Protein AF-A0A0N4XX71-F1 (afdb_monomer)

Organism: Nippostrongylus brasiliensis (NCBI:txid27835)

Secondary structure (DSSP, 8-state):
--TTS-EEB-TT-S-STTTTTTEEEEEEEEEE----TT--SSGGG-EEEEEEEE--BTSEEEE-SSEEEEEEEETTEEEEEEEEE----TTS-TT-EEE--TTTTB-TTSPBPP----------TTGGG---EEEEEETT--HHHHHHH-HHHHHHHHHTTPPP-TT---SSSSHHHHHHHHHH-S-TTGGGS-SB-TTSSBPHHHHS-TTS-B-TTTS--HHHHHHHHH--EEEEEE--SSTT-STTT--TTTB-SS-SS-SSSEE-HHHHHHHTTT-S--SEETTEEHHHHHHHHHHHHHHHHTTS-EEEEEEE--

Foldseek 3Di:
DDLLQKDADEQPPDPDPCRRPQKWKKKWAKDFLAQAPPDLDLSNLDIDGDDIDTDDHRFIKAQAHQKIKIWIDHPNHTPDIDIAGGHHDPVDDHRDIGTDDPPPQADPVRHGDDPPPPPPLPQDPLQVVFDAAEAEAEPPDDPVNCCVPPVVVVVVCVVVVHDDDPPDDALDDDPLLRVLCVFQPFDPQLCVDDQADPVRDGDSCNRANLQPADEPQPGNTPQVVCCPVRVAAEEDAWQAQESCGTNQQPDRNRYRRDHNDQPGNRYCSRSNSVVPPPDHDDCDDPNHRPVVSQVSSSVSVCVVCVSHHYYHYGYDYD

InterPro domains:
  IPR004245 Protein of unknown function DUF229 [PF02995] (38-317)
  IPR004245 Protein of unknown function DUF229 [PTHR10974] (24-318)

Structure (mmCIF, N/CA/C/O backbone):
data_AF-A0A0N4XX71-F1
#
_entry.id   AF-A0A0N4XX71-F1
#
loop_
_atom_site.group_PDB
_atom_site.id
_atom_site.type_symbol
_atom_site.label_atom_id
_atom_site.label_alt_id
_atom_site.label_comp_id
_atom_site.label_asym_id
_atom_site.label_entity_id
_atom_site.label_seq_id
_atom_site.pdbx_PDB_ins_code
_atom_site.Cartn_x
_atom_site.Cartn_y
_atom_site.Cartn_z
_atom_site.occupancy
_atom_site.B_iso_or_equiv
_atom_site.auth_seq_id
_atom_site.auth_comp_id
_atom_site.auth_asym_id
_atom_site.auth_atom_id
_atom_site.pdbx_PDB_model_num
ATOM 1 N N . MET A 1 1 ? -10.536 -6.235 14.214 1.00 87.81 1 MET A N 1
ATOM 2 C CA . MET A 1 1 ? -11.100 -5.902 12.895 1.00 87.81 1 MET A CA 1
ATOM 3 C C . MET A 1 1 ? -11.677 -7.175 12.311 1.00 87.81 1 MET A C 1
ATOM 5 O O . MET A 1 1 ? -11.027 -8.206 12.437 1.00 87.81 1 MET A O 1
ATOM 9 N N . ASP A 1 2 ? -12.884 -7.132 11.761 1.00 88.75 2 ASP A N 1
ATOM 10 C CA . ASP A 1 2 ? -13.453 -8.267 11.032 1.00 88.75 2 ASP A CA 1
ATOM 11 C C . ASP A 1 2 ? -12.923 -8.343 9.587 1.00 88.75 2 ASP A C 1
ATOM 13 O O . ASP A 1 2 ? -12.170 -7.481 9.132 1.00 88.75 2 ASP A O 1
ATOM 17 N N . SER A 1 3 ? -13.329 -9.375 8.845 1.00 85.06 3 SER A N 1
ATOM 18 C CA . SER A 1 3 ? -12.903 -9.587 7.455 1.00 85.06 3 SER A CA 1
ATOM 19 C C . SER A 1 3 ? -13.367 -8.512 6.469 1.00 85.06 3 SER A C 1
ATOM 21 O O . SER A 1 3 ? -12.881 -8.480 5.341 1.00 85.06 3 SER A O 1
ATOM 23 N N . GLU A 1 4 ? -14.332 -7.677 6.850 1.00 84.94 4 GLU A N 1
ATOM 24 C CA . GLU A 1 4 ? -14.857 -6.587 6.025 1.00 84.94 4 GLU A CA 1
ATOM 25 C C . GLU A 1 4 ? -14.203 -5.237 6.374 1.00 84.94 4 GLU A C 1
ATOM 27 O O . GLU A 1 4 ? -14.432 -4.243 5.687 1.00 84.94 4 GLU A O 1
ATOM 32 N N . GLY A 1 5 ? -13.346 -5.198 7.400 1.00 89.56 5 GLY A N 1
ATOM 33 C CA . GLY A 1 5 ? -12.640 -3.995 7.832 1.00 89.56 5 GLY A CA 1
ATOM 34 C C . GLY A 1 5 ? -13.350 -3.201 8.931 1.00 89.56 5 GLY A C 1
ATOM 35 O O . GLY A 1 5 ? -12.893 -2.108 9.272 1.00 89.56 5 GLY A O 1
ATOM 36 N N . TYR A 1 6 ? -14.441 -3.715 9.505 1.00 93.81 6 TYR A N 1
ATOM 37 C CA . TYR A 1 6 ? -15.121 -3.058 10.619 1.00 93.81 6 TYR A CA 1
ATOM 38 C C . TYR A 1 6 ? -14.495 -3.444 11.959 1.00 93.81 6 TYR A C 1
ATOM 40 O O . TYR A 1 6 ? -13.885 -4.502 12.141 1.00 93.81 6 TYR A O 1
ATOM 48 N N . MET A 1 7 ? -14.634 -2.541 12.917 1.00 94.75 7 MET A N 1
ATOM 49 C CA . MET A 1 7 ? -14.092 -2.658 14.257 1.00 94.75 7 MET A CA 1
ATOM 50 C C . MET A 1 7 ? -15.196 -2.981 15.248 1.00 94.75 7 MET A C 1
ATOM 52 O O . MET A 1 7 ? -16.335 -2.546 15.105 1.00 94.75 7 MET A O 1
ATOM 56 N N . TYR A 1 8 ? -14.817 -3.723 16.276 1.00 92.44 8 TYR A N 1
ATOM 57 C CA . TYR A 1 8 ? -15.619 -3.969 17.458 1.00 92.44 8 TYR A CA 1
ATOM 58 C C . TYR A 1 8 ? -14.666 -3.897 18.644 1.00 92.44 8 TYR A C 1
ATOM 60 O O . TYR A 1 8 ? -13.621 -4.554 18.632 1.00 92.44 8 TYR A O 1
ATOM 68 N N . VAL A 1 9 ? -14.983 -3.052 19.620 1.00 89.06 9 VAL A N 1
ATOM 69 C CA . VAL A 1 9 ? -14.161 -2.851 20.815 1.00 89.06 9 VAL A CA 1
ATOM 70 C C . VAL A 1 9 ? -14.972 -3.302 22.018 1.00 89.06 9 VAL A C 1
ATOM 72 O O . VAL A 1 9 ? -16.085 -2.829 22.234 1.00 89.06 9 VAL A O 1
ATOM 75 N N . HIS A 1 10 ? -14.411 -4.238 22.779 1.00 82.94 10 HIS A N 1
ATOM 76 C CA . HIS A 1 10 ? -15.031 -4.795 23.974 1.00 82.94 10 HIS A CA 1
ATOM 77 C C . HIS A 1 10 ? -13.991 -4.835 25.097 1.00 82.94 10 HIS A C 1
ATOM 79 O O . HIS A 1 10 ? -12.941 -5.452 24.912 1.00 82.94 10 HIS A O 1
ATOM 85 N N . PRO A 1 11 ? -14.260 -4.245 26.271 1.00 67.19 11 PRO A N 1
ATOM 86 C CA . PRO A 1 11 ? -13.252 -4.135 27.330 1.00 67.19 11 PRO A CA 1
ATOM 87 C C . PRO A 1 11 ? -12.968 -5.443 28.115 1.00 67.19 11 PRO A C 1
ATOM 89 O O . PRO A 1 11 ? -12.250 -5.422 29.104 1.00 67.19 11 PRO A O 1
ATOM 92 N N . HIS A 1 12 ? -13.471 -6.611 27.695 1.00 60.09 12 HIS A N 1
ATOM 93 C CA . HIS A 1 12 ? -13.482 -7.837 28.521 1.00 60.09 12 HIS A CA 1
ATOM 94 C C . HIS A 1 12 ? -12.202 -8.697 28.516 1.00 60.09 12 HIS A C 1
ATOM 96 O O . HIS A 1 12 ? -12.177 -9.742 29.164 1.00 60.09 12 HIS A O 1
ATOM 102 N N . TYR A 1 13 ? -11.141 -8.316 27.803 1.00 53.53 13 TYR A N 1
ATOM 103 C CA . TYR A 1 13 ? -10.008 -9.222 27.546 1.00 53.53 13 TYR A CA 1
ATOM 104 C C . TYR A 1 13 ? -8.913 -9.274 28.626 1.00 53.53 13 TYR A C 1
ATOM 106 O O . TYR A 1 13 ? -7.825 -9.783 28.363 1.00 53.53 13 TYR A O 1
ATOM 114 N N . PHE A 1 14 ? -9.189 -8.823 29.852 1.00 53.12 14 PHE A N 1
ATOM 115 C CA . PHE A 1 14 ? -8.242 -8.947 30.961 1.00 53.12 14 PHE A CA 1
ATOM 116 C C . PHE A 1 14 ? -8.689 -10.010 31.969 1.00 53.12 14 PHE A C 1
ATOM 118 O O . PHE A 1 14 ? -9.769 -9.946 32.554 1.00 53.12 14 PHE A O 1
ATOM 125 N N . ALA A 1 15 ? -7.838 -11.015 32.179 1.00 46.88 15 ALA A N 1
ATOM 126 C CA . ALA A 1 15 ? -8.050 -12.049 33.183 1.00 46.88 15 ALA A CA 1
ATOM 127 C C . ALA A 1 15 ? -7.890 -11.452 34.596 1.00 46.88 15 ALA A C 1
ATOM 129 O O . ALA A 1 15 ? -6.778 -11.284 35.087 1.00 46.88 15 ALA A O 1
ATOM 130 N N . GLY A 1 16 ? -9.002 -11.124 35.257 1.00 53.69 16 GLY A N 1
ATOM 131 C CA . GLY A 1 16 ? -9.019 -10.652 36.644 1.00 53.69 16 GLY A CA 1
ATOM 132 C C . GLY A 1 16 ? -10.420 -10.235 37.095 1.00 53.69 16 GLY A C 1
ATOM 133 O O . GLY A 1 16 ? -11.223 -9.784 36.286 1.00 53.69 16 GLY A O 1
ATOM 134 N N . LYS A 1 17 ? -10.731 -10.376 38.392 1.00 51.25 17 LYS A N 1
ATOM 135 C CA . LYS A 1 17 ? -12.086 -10.141 38.938 1.00 51.25 17 LYS A CA 1
ATOM 136 C C . LYS A 1 17 ? -12.609 -8.694 38.800 1.00 51.25 17 LYS A C 1
ATOM 138 O O . LYS A 1 17 ? -13.814 -8.527 38.906 1.00 51.25 17 LYS A O 1
ATOM 143 N N . ASN A 1 18 ? -11.750 -7.710 38.491 1.00 53.06 18 ASN A N 1
ATOM 144 C CA . ASN A 1 18 ? -12.090 -6.280 38.340 1.00 53.06 18 ASN A CA 1
ATOM 145 C C . ASN A 1 18 ? -11.471 -5.628 37.079 1.00 53.06 18 ASN A C 1
ATOM 147 O O . ASN A 1 18 ? -11.325 -4.413 37.008 1.00 53.06 18 ASN A O 1
ATOM 151 N N . ALA A 1 19 ? -11.031 -6.409 36.092 1.00 58.12 19 ALA A N 1
ATOM 152 C CA . ALA A 1 19 ? -10.090 -5.922 35.075 1.00 58.12 19 ALA A CA 1
ATOM 153 C C . ALA A 1 19 ? -10.709 -5.106 33.912 1.00 58.12 19 ALA A C 1
ATOM 155 O O . ALA A 1 19 ? -10.050 -4.860 32.907 1.00 58.12 19 ALA A O 1
ATOM 156 N N . VAL A 1 20 ? -11.981 -4.718 34.036 1.00 61.72 20 VAL A N 1
ATOM 157 C CA . VAL A 1 20 ? -12.786 -4.080 32.974 1.00 61.72 20 VAL A CA 1
ATOM 158 C C . VAL A 1 20 ? -13.272 -2.685 33.395 1.00 61.72 20 VAL A C 1
ATOM 160 O O . VAL A 1 20 ? -13.628 -1.867 32.551 1.00 61.72 20 VAL A O 1
ATOM 163 N N . GLU A 1 21 ? -13.292 -2.393 34.697 1.00 67.94 21 GLU A N 1
ATOM 164 C CA . GLU A 1 21 ? -13.833 -1.140 35.225 1.00 67.94 21 GLU A CA 1
ATOM 165 C C . GLU A 1 21 ? -12.834 0.008 34.995 1.00 67.94 21 GLU A C 1
ATOM 167 O O . GLU A 1 21 ? -11.659 -0.098 35.350 1.00 67.94 21 GLU A O 1
ATOM 172 N N . GLY A 1 22 ? -13.286 1.090 34.353 1.00 75.88 22 GLY A N 1
ATOM 173 C CA . GLY A 1 22 ? -12.452 2.264 34.060 1.00 75.88 22 GLY A CA 1
ATOM 174 C C . GLY A 1 22 ? -11.555 2.155 32.820 1.00 75.88 22 GLY A C 1
ATOM 175 O O . GLY A 1 22 ? -10.738 3.046 32.592 1.00 75.88 22 GLY A O 1
ATOM 176 N N . VAL A 1 23 ? -11.696 1.104 32.002 1.00 86.38 23 VAL A N 1
ATOM 177 C CA . VAL A 1 23 ? -10.991 1.005 30.713 1.00 86.38 23 VAL A CA 1
ATOM 178 C C . VAL A 1 23 ? -11.683 1.896 29.682 1.00 86.38 23 VAL A C 1
ATOM 180 O O . VAL A 1 23 ? -12.853 1.692 29.377 1.00 86.38 23 VAL A O 1
ATOM 183 N N . THR A 1 24 ? -10.952 2.842 29.094 1.00 90.19 24 THR A N 1
ATOM 184 C CA . THR A 1 24 ? -11.445 3.679 27.988 1.00 90.19 24 THR A CA 1
ATOM 185 C C . THR A 1 24 ? -10.602 3.446 26.744 1.00 90.19 24 THR A C 1
ATOM 187 O O . THR A 1 24 ? -9.375 3.396 26.814 1.00 90.19 24 THR A O 1
ATOM 190 N N . CYS A 1 25 ? -11.252 3.283 25.593 1.00 93.50 25 CYS A N 1
ATOM 191 C CA . CYS A 1 25 ? -10.577 3.038 24.322 1.00 93.50 25 CYS A CA 1
ATOM 192 C C . CYS A 1 25 ? -10.794 4.198 23.352 1.00 93.50 25 CYS A C 1
ATOM 194 O O . CYS A 1 25 ? -11.900 4.717 23.216 1.00 93.50 25 CYS A O 1
ATOM 196 N N . LYS A 1 26 ? -9.746 4.563 22.617 1.00 96.12 26 LYS A N 1
ATOM 197 C CA . LYS A 1 26 ? -9.757 5.628 21.612 1.00 96.12 26 LYS A CA 1
ATOM 198 C C . LYS A 1 26 ? -9.330 5.098 20.252 1.00 96.12 26 LYS A C 1
ATOM 200 O O . LYS A 1 26 ? -8.439 4.254 20.151 1.00 96.12 26 LYS A O 1
ATOM 205 N N . VAL A 1 27 ? -9.953 5.634 19.209 1.00 97.88 27 VAL A N 1
ATOM 206 C CA . VAL A 1 27 ? -9.544 5.494 17.812 1.00 97.88 27 VAL A CA 1
ATOM 207 C C . VAL A 1 27 ? -8.704 6.709 17.437 1.00 97.88 27 VAL A C 1
ATOM 209 O O . VAL A 1 27 ? -9.196 7.836 17.414 1.00 97.88 27 VAL A O 1
ATOM 212 N N . ILE A 1 28 ? -7.434 6.472 17.136 1.00 98.12 28 ILE A N 1
ATOM 213 C CA . ILE A 1 28 ? -6.444 7.490 16.792 1.00 98.12 28 ILE A CA 1
ATOM 214 C C . ILE A 1 28 ? -6.124 7.345 15.305 1.00 98.12 28 ILE A C 1
ATOM 216 O O . ILE A 1 28 ? -5.506 6.368 14.896 1.00 98.12 28 ILE A O 1
ATOM 220 N N . PHE A 1 29 ? -6.552 8.291 14.475 1.00 98.44 29 PHE A N 1
ATOM 221 C CA . PHE A 1 29 ? -6.253 8.285 13.043 1.00 98.44 29 PHE A CA 1
ATOM 222 C C . PHE A 1 29 ? -4.827 8.760 12.784 1.00 98.44 29 PHE A C 1
ATOM 224 O O . PHE A 1 29 ? -4.384 9.750 13.372 1.00 98.44 29 PHE A O 1
ATOM 231 N N . LEU A 1 30 ? -4.136 8.075 11.873 1.00 97.62 30 LEU A N 1
ATOM 232 C CA . LEU A 1 30 ? -2.723 8.290 11.588 1.00 97.62 30 LEU A CA 1
ATOM 233 C C . LEU A 1 30 ? -2.506 8.686 10.126 1.00 97.62 30 LEU A C 1
ATOM 235 O O . LEU A 1 30 ? -3.114 8.141 9.207 1.00 97.62 30 LEU A O 1
ATOM 239 N N . GLU A 1 31 ? -1.591 9.622 9.908 1.00 95.81 31 GLU A N 1
ATOM 240 C CA . GLU A 1 31 ? -1.105 10.021 8.585 1.00 95.81 31 GLU A CA 1
ATOM 241 C C . GLU A 1 31 ? 0.410 10.234 8.635 1.00 95.81 31 GLU A C 1
ATOM 243 O O . GLU A 1 31 ? 0.980 10.426 9.705 1.00 95.81 31 GLU A O 1
ATOM 248 N N . GLY A 1 32 ? 1.089 10.263 7.490 1.00 93.62 32 GLY A N 1
ATOM 249 C CA . GLY A 1 32 ? 2.532 10.503 7.446 1.00 93.62 32 GLY A CA 1
ATOM 250 C C . GLY A 1 32 ? 3.196 9.781 6.287 1.00 93.62 32 GLY A C 1
ATOM 251 O O . GLY A 1 32 ? 2.570 9.574 5.251 1.00 93.62 32 GLY A O 1
ATOM 252 N N . GLY A 1 33 ? 4.461 9.398 6.461 1.00 92.50 33 GLY A N 1
ATOM 253 C CA . GLY A 1 33 ? 5.186 8.614 5.457 1.00 92.50 33 GLY A CA 1
ATOM 254 C C . GLY A 1 33 ? 5.435 9.352 4.137 1.00 92.50 33 GLY A C 1
ATOM 255 O O . GLY A 1 33 ? 5.612 8.710 3.104 1.00 92.50 33 GLY A O 1
ATOM 256 N N . LEU A 1 34 ? 5.424 10.688 4.162 1.00 93.81 34 LEU A N 1
ATOM 257 C CA . LEU A 1 34 ? 5.646 11.544 2.997 1.00 93.81 34 LEU A CA 1
ATOM 258 C C . LEU A 1 34 ? 6.896 12.405 3.180 1.00 93.81 34 LEU A C 1
ATOM 260 O O . LEU A 1 34 ? 7.178 12.916 4.268 1.00 93.81 34 LEU A O 1
ATOM 264 N N . ARG A 1 35 ? 7.630 12.577 2.086 1.00 91.44 35 ARG A N 1
ATOM 265 C CA . ARG A 1 35 ? 8.779 13.465 1.947 1.00 91.44 35 ARG A CA 1
ATOM 266 C C . ARG A 1 35 ? 8.325 14.922 2.008 1.00 91.44 35 ARG A C 1
ATOM 268 O O . ARG A 1 35 ? 7.411 15.335 1.308 1.00 91.44 35 ARG A O 1
ATOM 275 N N . GLY A 1 36 ? 8.988 15.734 2.818 1.00 84.69 36 GLY A N 1
ATOM 276 C CA . GLY A 1 36 ? 8.714 17.162 2.918 1.00 84.69 36 GLY A CA 1
ATOM 277 C C . GLY A 1 36 ? 9.223 17.932 1.698 1.00 84.69 36 GLY A C 1
ATOM 278 O O . GLY A 1 36 ? 10.393 17.832 1.345 1.00 84.69 36 GLY A O 1
ATOM 279 N N . ASN A 1 37 ? 8.380 18.792 1.120 1.00 71.06 37 ASN A N 1
ATOM 280 C CA . ASN A 1 37 ? 8.701 19.562 -0.096 1.00 71.06 37 ASN A CA 1
ATOM 281 C C . ASN A 1 37 ? 9.902 20.517 0.038 1.00 71.06 37 ASN A C 1
ATOM 283 O O . ASN A 1 37 ? 10.473 20.925 -0.966 1.00 71.06 37 ASN A O 1
ATOM 287 N N . LYS A 1 38 ? 10.262 20.931 1.263 1.00 63.00 38 LYS A N 1
ATOM 288 C CA . LYS A 1 38 ? 11.314 21.941 1.517 1.00 63.00 38 LYS A CA 1
ATOM 289 C C . LYS A 1 38 ? 12.650 21.349 1.952 1.00 63.00 38 LYS A C 1
ATOM 291 O O . LYS A 1 38 ? 13.691 21.978 1.796 1.00 63.00 38 LYS A O 1
ATOM 296 N N . THR A 1 39 ? 12.627 20.166 2.547 1.00 59.06 39 THR A N 1
ATOM 297 C CA . THR A 1 39 ? 13.813 19.488 3.052 1.00 59.06 39 THR A CA 1
ATOM 298 C C . THR A 1 39 ? 13.711 18.064 2.542 1.00 59.06 39 THR A C 1
ATOM 300 O O . THR A 1 39 ? 12.904 17.292 3.042 1.00 59.06 39 THR A O 1
ATOM 303 N N . ASN A 1 40 ? 14.506 17.707 1.529 1.00 60.12 40 ASN A N 1
ATOM 304 C CA . ASN A 1 40 ? 14.632 16.336 1.004 1.00 60.12 40 ASN A CA 1
ATOM 305 C C . ASN A 1 40 ? 15.263 15.383 2.053 1.00 60.12 40 ASN A C 1
ATOM 307 O O . ASN A 1 40 ? 16.235 14.686 1.780 1.00 60.12 40 ASN A O 1
ATOM 311 N N . LYS A 1 41 ? 14.770 15.424 3.293 1.00 61.50 41 LYS A N 1
ATOM 312 C CA . LYS A 1 41 ? 15.249 14.754 4.502 1.00 61.50 41 LYS A CA 1
ATOM 313 C C . LYS A 1 41 ? 14.091 13.974 5.136 1.00 61.50 41 LYS A C 1
ATOM 315 O O . LYS A 1 41 ? 12.931 14.282 4.867 1.00 61.50 41 LYS A O 1
ATOM 320 N N . ASN A 1 42 ? 14.443 13.020 6.006 1.00 61.44 42 ASN A N 1
ATOM 321 C CA . ASN A 1 42 ? 13.707 11.907 6.660 1.00 61.44 42 ASN A CA 1
ATOM 322 C C . ASN A 1 42 ? 12.308 12.159 7.285 1.00 61.44 42 ASN A C 1
ATOM 324 O O . ASN A 1 42 ? 11.843 11.387 8.117 1.00 61.44 42 ASN A O 1
ATOM 328 N N . SER A 1 43 ? 11.600 13.219 6.916 1.00 67.19 43 SER A N 1
ATOM 329 C CA . SER A 1 43 ? 10.165 13.408 7.167 1.00 67.19 43 SER A CA 1
ATOM 330 C C . SER A 1 43 ? 9.309 12.217 6.712 1.00 67.19 43 SER A C 1
ATOM 332 O O . SER A 1 43 ? 8.347 11.882 7.398 1.00 67.19 43 SER A O 1
ATOM 334 N N . ALA A 1 44 ? 9.732 11.497 5.666 1.00 75.12 44 ALA A N 1
ATOM 335 C CA . ALA A 1 44 ? 9.097 10.261 5.201 1.00 75.12 44 ALA A CA 1
ATOM 336 C C . ALA A 1 44 ? 9.155 9.092 6.209 1.00 75.12 44 ALA A C 1
ATOM 338 O O . ALA A 1 44 ? 8.614 8.023 5.936 1.00 75.12 44 ALA A O 1
ATOM 339 N N . HIS A 1 45 ? 9.828 9.259 7.352 1.00 86.44 45 HIS A N 1
ATOM 340 C CA . HIS A 1 45 ? 9.920 8.264 8.428 1.00 86.44 45 HIS A CA 1
ATOM 341 C C . HIS A 1 45 ? 8.996 8.594 9.610 1.00 86.4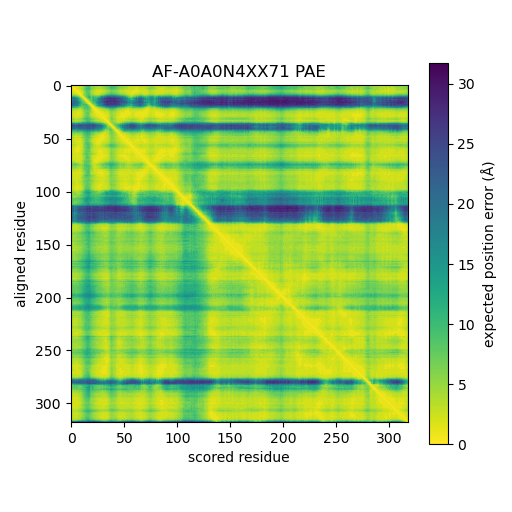4 45 HIS A C 1
ATOM 343 O O . HIS A 1 45 ? 9.058 7.929 10.637 1.00 86.44 45 HIS A O 1
ATOM 349 N N . LYS A 1 46 ? 8.184 9.654 9.511 1.00 87.94 46 LYS A N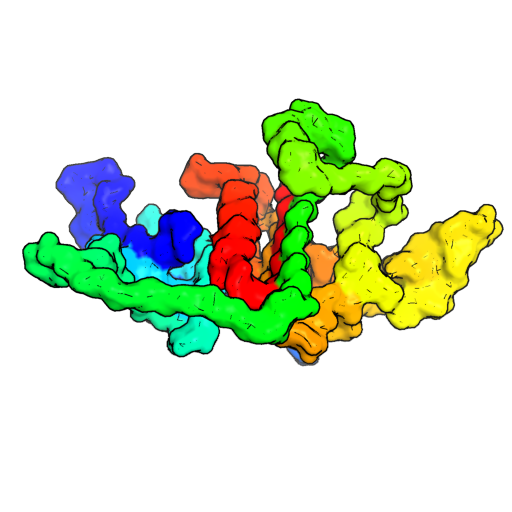 1
ATOM 350 C CA . LYS A 1 46 ? 7.343 10.129 10.613 1.00 87.94 46 LYS A CA 1
ATOM 351 C C . LYS A 1 46 ? 5.870 9.831 10.365 1.00 87.94 46 LYS A C 1
ATOM 353 O O . LYS A 1 46 ? 5.378 9.973 9.242 1.00 87.94 46 LYS A O 1
ATOM 358 N N . VAL A 1 47 ? 5.179 9.502 11.449 1.00 93.38 47 VAL A N 1
ATOM 359 C CA . VAL A 1 47 ? 3.720 9.403 11.546 1.00 93.38 47 VAL A CA 1
ATOM 360 C C . VAL A 1 47 ? 3.226 10.519 12.467 1.00 93.38 47 VAL A C 1
ATOM 362 O O . VAL A 1 47 ? 3.939 10.950 13.373 1.00 93.38 47 VAL A O 1
ATOM 365 N N . LYS A 1 48 ? 2.028 11.035 12.201 1.00 94.19 48 LYS A N 1
ATOM 366 C CA . LYS A 1 48 ? 1.325 12.022 13.022 1.00 94.19 48 LYS A CA 1
ATOM 367 C C . LYS A 1 48 ? -0.076 11.514 13.349 1.00 94.19 48 LYS A C 1
ATOM 369 O O . LYS A 1 48 ? -0.765 10.973 12.482 1.00 94.19 48 LYS A O 1
ATOM 374 N N . GLU A 1 49 ? -0.505 11.749 14.581 1.00 96.81 49 GLU A N 1
ATOM 375 C CA . GLU A 1 49 ? -1.903 11.602 14.981 1.00 96.81 49 GLU A CA 1
ATOM 376 C C . GLU A 1 49 ? -2.691 12.802 14.429 1.00 96.81 49 GLU A C 1
ATOM 378 O O . GLU A 1 49 ? -2.281 13.952 14.599 1.00 96.81 49 GLU A O 1
ATOM 383 N N . VAL A 1 50 ? -3.787 12.550 13.707 1.00 97.31 50 VAL A N 1
ATOM 384 C CA . VAL A 1 50 ? -4.564 13.612 13.030 1.00 97.31 50 VAL A CA 1
ATOM 385 C C . VAL A 1 50 ? -5.981 13.782 13.557 1.00 97.31 50 VAL A C 1
ATOM 387 O O . VAL A 1 50 ? -6.590 14.826 13.343 1.00 97.31 50 VAL A O 1
ATOM 390 N N . ALA A 1 51 ? -6.512 12.770 14.235 1.00 97.75 51 ALA A N 1
ATOM 391 C CA . ALA A 1 51 ? -7.785 12.840 14.933 1.00 97.75 51 ALA A CA 1
ATOM 392 C C . ALA A 1 51 ? -7.830 11.756 16.006 1.00 97.75 51 ALA A C 1
ATOM 394 O O . ALA A 1 51 ? -7.324 10.655 15.795 1.00 97.75 51 ALA A O 1
ATOM 395 N N . VAL A 1 52 ? -8.473 12.061 17.127 1.00 98.00 52 VAL A N 1
ATOM 396 C CA . VAL A 1 52 ? -8.686 11.128 18.232 1.00 98.00 52 VAL A CA 1
ATOM 397 C C . VAL A 1 52 ? -10.167 11.151 18.566 1.00 98.00 52 VAL A C 1
ATOM 399 O O . VAL A 1 52 ? -10.723 12.224 18.789 1.00 98.00 52 VAL A O 1
ATOM 402 N N . LEU A 1 53 ? -10.806 9.985 18.552 1.00 97.75 53 LEU A N 1
ATOM 403 C CA . LEU A 1 53 ? -12.228 9.816 18.838 1.00 97.75 53 LEU A CA 1
ATOM 404 C C . LEU A 1 53 ? -12.418 8.687 19.847 1.00 97.75 53 LEU A C 1
ATOM 406 O O . LEU A 1 53 ? -11.674 7.708 19.815 1.00 97.75 53 LEU A O 1
ATOM 410 N N . ASP A 1 54 ? -13.428 8.793 20.702 1.00 96.25 54 ASP A N 1
ATOM 411 C CA . ASP A 1 54 ? -13.776 7.709 21.620 1.00 96.25 54 ASP A CA 1
ATOM 412 C C . ASP A 1 54 ? -14.296 6.504 20.829 1.00 96.25 54 ASP A C 1
ATOM 414 O O . ASP A 1 54 ? -15.131 6.639 19.928 1.00 96.25 54 ASP A O 1
ATOM 418 N N . ALA A 1 55 ? -13.759 5.320 21.124 1.00 95.00 55 ALA A N 1
ATOM 419 C CA . ALA A 1 55 ? -14.156 4.095 20.451 1.00 95.00 55 ALA A CA 1
ATOM 420 C C . ALA A 1 55 ? -15.541 3.654 20.954 1.00 95.00 55 ALA A C 1
ATOM 422 O O . ALA A 1 55 ? -15.724 3.508 22.161 1.00 95.00 55 ALA A O 1
ATOM 423 N N . PRO A 1 56 ? -16.514 3.393 20.062 1.00 93.44 56 PRO A N 1
ATOM 424 C CA . PRO A 1 56 ? -17.804 2.857 20.462 1.00 93.44 56 PRO A CA 1
ATOM 425 C C . PRO A 1 56 ? -17.650 1.494 21.138 1.00 93.44 56 PRO A C 1
ATOM 427 O O . PRO A 1 56 ? -17.258 0.512 20.504 1.00 93.44 56 PRO A O 1
ATOM 430 N N . GLU A 1 57 ? -17.981 1.434 22.422 1.00 90.06 57 GLU A N 1
ATOM 431 C CA . GLU A 1 57 ? -17.954 0.196 23.195 1.00 90.06 57 GLU A CA 1
ATOM 432 C C . GLU A 1 57 ? -19.112 -0.716 22.811 1.00 90.06 57 GLU A C 1
ATOM 434 O O . GLU A 1 57 ? -20.253 -0.269 22.682 1.00 90.06 57 GLU A O 1
ATOM 439 N N . ASN A 1 58 ? -18.823 -2.009 22.661 1.00 88.12 58 ASN A N 1
ATOM 440 C CA . ASN A 1 58 ? -19.809 -3.058 22.388 1.00 88.12 58 ASN A CA 1
ATOM 441 C C . ASN A 1 58 ? -20.682 -2.780 21.158 1.00 88.12 58 ASN A C 1
ATOM 443 O O . ASN A 1 58 ? -21.829 -3.219 21.063 1.00 88.12 58 ASN A O 1
ATOM 447 N N . ARG A 1 59 ? -20.142 -2.021 20.204 1.00 90.56 59 ARG A N 1
ATOM 448 C CA . ARG A 1 59 ? -20.802 -1.701 18.945 1.00 90.56 59 ARG A CA 1
ATOM 449 C C . ARG A 1 59 ? -19.842 -1.915 17.797 1.00 90.56 59 ARG A C 1
ATOM 451 O O . ARG A 1 59 ? -18.658 -1.597 17.892 1.00 90.56 59 ARG A O 1
ATOM 458 N N . ARG A 1 60 ? -20.373 -2.415 16.685 1.00 93.38 60 ARG A N 1
ATOM 459 C CA . ARG A 1 60 ? -19.630 -2.487 15.434 1.00 93.38 60 ARG A CA 1
ATOM 460 C C . ARG A 1 60 ? -19.575 -1.107 14.785 1.00 93.38 60 ARG A C 1
ATOM 462 O O . ARG A 1 60 ? -20.582 -0.398 14.702 1.00 93.38 60 ARG A O 1
ATOM 469 N N . PHE A 1 61 ? -18.397 -0.709 14.323 1.00 95.75 61 PHE A N 1
ATOM 470 C CA . PHE A 1 61 ? -18.199 0.580 13.670 1.00 95.75 61 PHE A CA 1
ATOM 471 C C . PHE A 1 61 ? -17.150 0.528 12.560 1.00 95.75 61 PHE A C 1
ATOM 473 O O . PHE A 1 61 ? -16.215 -0.266 12.579 1.00 95.75 61 PHE A O 1
ATOM 480 N N . LEU A 1 62 ? -17.287 1.425 11.590 1.00 96.31 62 LEU A N 1
ATOM 481 C CA . LEU A 1 62 ? -16.263 1.752 10.609 1.00 96.31 62 LEU A CA 1
ATOM 482 C C . LEU A 1 62 ? -15.440 2.929 11.127 1.00 96.31 62 LEU A C 1
ATOM 484 O O . LEU A 1 62 ? -15.979 4.023 11.296 1.00 96.31 62 LEU A O 1
ATOM 488 N N . ALA A 1 63 ? -14.139 2.729 11.314 1.00 97.69 63 ALA A N 1
ATOM 489 C CA . ALA A 1 63 ? -13.191 3.829 11.443 1.00 97.69 63 ALA A CA 1
ATOM 490 C C . ALA A 1 63 ? -12.782 4.295 10.039 1.00 97.69 63 ALA A C 1
ATOM 492 O O . ALA A 1 63 ? -12.057 3.595 9.335 1.00 97.69 63 ALA A O 1
ATOM 493 N N . ASN A 1 64 ? -13.282 5.455 9.603 1.00 97.62 64 ASN A N 1
ATOM 494 C CA . ASN A 1 64 ? -13.133 5.900 8.217 1.00 97.62 64 ASN A CA 1
ATOM 495 C C . ASN A 1 64 ? -11.777 6.568 7.934 1.00 97.62 64 ASN A C 1
ATOM 497 O O . ASN A 1 64 ? -11.686 7.781 7.718 1.00 97.62 64 ASN A O 1
ATOM 501 N N . GLY A 1 65 ? -10.724 5.760 7.927 1.00 97.31 65 GLY A N 1
ATOM 502 C CA . GLY A 1 65 ? -9.364 6.148 7.577 1.00 97.31 65 GLY A CA 1
ATOM 503 C C . GLY A 1 65 ? -8.560 4.938 7.114 1.00 97.31 65 GLY A C 1
ATOM 504 O O . GLY A 1 65 ? -8.918 3.799 7.407 1.00 97.31 65 GLY A O 1
ATOM 505 N N . ASP A 1 66 ? -7.484 5.189 6.374 1.00 97.38 66 ASP A N 1
ATOM 506 C CA . ASP A 1 66 ? -6.614 4.121 5.862 1.00 97.38 66 ASP A CA 1
ATOM 507 C C . ASP A 1 66 ? -5.723 3.545 6.957 1.00 97.38 66 ASP A C 1
ATOM 509 O O . ASP A 1 66 ? -5.425 2.358 6.956 1.00 97.38 66 ASP A O 1
ATOM 513 N N . VAL A 1 67 ? -5.339 4.370 7.930 1.00 97.69 67 VAL A N 1
ATOM 514 C CA . VAL A 1 67 ? -4.523 3.946 9.063 1.00 97.69 67 VAL A CA 1
ATOM 515 C C . VAL A 1 67 ? -5.092 4.545 10.338 1.00 97.69 67 VAL A C 1
ATOM 517 O O . VAL A 1 67 ? -5.330 5.752 10.431 1.00 97.69 67 VAL A O 1
ATOM 520 N N . PHE A 1 68 ? -5.315 3.693 11.330 1.00 97.69 68 PHE A N 1
ATOM 521 C CA . PHE A 1 68 ? -5.715 4.122 12.660 1.00 97.69 68 PHE A CA 1
ATOM 522 C C . PHE A 1 68 ? -5.218 3.144 13.719 1.00 97.69 68 PHE A C 1
ATOM 524 O O . PHE A 1 68 ? -4.983 1.968 13.454 1.00 97.69 68 PHE A O 1
ATOM 531 N N . ARG A 1 69 ? -5.082 3.637 14.940 1.00 95.75 69 ARG A N 1
ATOM 532 C CA . ARG A 1 69 ? -4.638 2.902 16.116 1.00 95.75 69 ARG A CA 1
ATOM 533 C C . ARG A 1 69 ? -5.777 2.853 17.123 1.00 95.75 69 ARG A C 1
ATOM 535 O O . ARG A 1 69 ? -6.450 3.855 17.349 1.00 95.75 69 ARG A O 1
ATOM 542 N N . ILE A 1 70 ? -5.999 1.688 17.717 1.00 95.06 70 ILE A N 1
ATOM 543 C CA . ILE A 1 70 ? -6.840 1.557 18.906 1.00 95.06 70 ILE A CA 1
ATOM 544 C C . ILE A 1 70 ? -5.908 1.577 20.107 1.00 95.06 70 ILE A C 1
ATOM 546 O O . ILE A 1 70 ? -5.012 0.737 20.188 1.00 95.06 70 ILE A O 1
ATOM 550 N N . ARG A 1 71 ? -6.112 2.532 21.015 1.00 93.69 71 ARG A N 1
ATOM 551 C CA . ARG A 1 71 ? -5.410 2.608 22.300 1.00 93.69 71 ARG A CA 1
ATOM 552 C C . ARG A 1 71 ? -6.439 2.519 23.414 1.00 93.69 71 ARG A C 1
ATOM 554 O O . ARG A 1 71 ? -7.387 3.297 23.408 1.00 93.69 71 ARG A O 1
ATOM 561 N N . CYS A 1 72 ? -6.255 1.583 24.333 1.00 92.44 72 CYS A N 1
ATOM 562 C CA . CYS A 1 72 ? -7.082 1.441 25.522 1.00 92.44 72 CYS A CA 1
ATOM 563 C C . CYS A 1 72 ? -6.242 1.684 26.770 1.00 92.44 72 CYS A C 1
ATOM 565 O O . CYS A 1 72 ? -5.137 1.149 26.893 1.00 92.44 72 CYS A O 1
ATOM 567 N N . GLU A 1 73 ? -6.780 2.476 27.686 1.00 91.12 73 GLU A N 1
ATOM 568 C CA . GLU A 1 73 ? -6.115 2.916 28.907 1.00 91.12 73 GLU A CA 1
ATOM 569 C C . GLU A 1 73 ? -7.022 2.661 30.112 1.00 91.12 73 GLU A C 1
ATOM 571 O O . GLU A 1 73 ? -8.237 2.844 30.022 1.00 91.12 73 GLU A O 1
ATOM 576 N N . GLN A 1 74 ? -6.427 2.261 31.232 1.00 88.44 74 GLN A N 1
ATOM 577 C CA . GLN A 1 74 ? -7.082 2.163 32.536 1.00 88.44 74 GLN A CA 1
ATOM 578 C C . GLN A 1 74 ? -6.318 3.066 33.503 1.00 88.44 74 GLN A C 1
ATOM 580 O O . GLN A 1 74 ? -5.108 2.915 33.634 1.00 88.44 74 GLN A O 1
ATOM 585 N N . ASP A 1 75 ? -6.983 4.046 34.117 1.00 85.31 75 ASP A N 1
ATOM 586 C CA . ASP A 1 75 ? -6.344 5.018 35.023 1.00 85.31 75 ASP A CA 1
ATOM 587 C C . ASP A 1 75 ? -5.085 5.699 34.431 1.00 85.31 75 ASP A C 1
ATOM 589 O O . ASP A 1 75 ? -4.091 5.933 35.117 1.00 85.31 75 ASP A O 1
ATOM 593 N N . ASN A 1 76 ? -5.128 6.031 33.132 1.00 83.75 76 ASN A N 1
ATOM 594 C CA . ASN A 1 76 ? -4.015 6.567 32.323 1.00 83.75 76 ASN A CA 1
ATOM 595 C C . ASN A 1 76 ? -2.830 5.607 32.095 1.00 83.75 76 ASN A C 1
ATOM 597 O O . ASN A 1 76 ? -1.779 6.027 31.606 1.00 83.75 76 ASN A O 1
ATOM 601 N N . VAL A 1 77 ? -2.978 4.323 32.412 1.00 86.25 77 VAL A N 1
ATOM 602 C CA . VAL A 1 77 ? -2.000 3.282 32.083 1.00 86.25 77 VAL A CA 1
ATOM 603 C C . VAL A 1 77 ? -2.408 2.619 30.763 1.00 86.25 77 VAL A C 1
ATOM 605 O O . VAL A 1 77 ? -3.533 2.122 30.665 1.00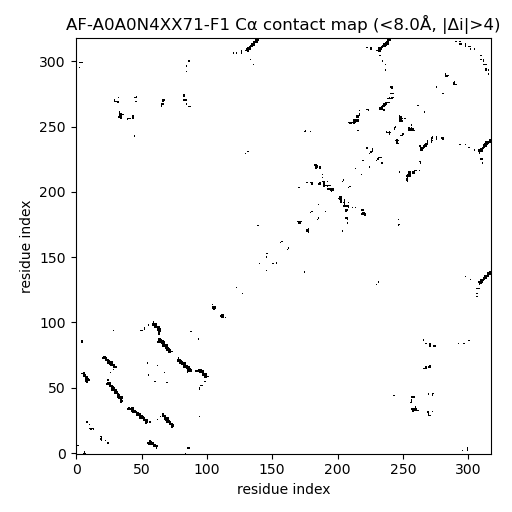 86.25 77 VAL A O 1
ATOM 608 N N . PRO A 1 78 ? -1.542 2.593 29.729 1.00 85.25 78 PRO A N 1
ATOM 609 C CA . PRO A 1 78 ? -1.854 1.933 28.466 1.00 85.25 78 PRO A CA 1
ATOM 610 C C . PRO A 1 78 ? -1.917 0.418 28.663 1.00 85.25 78 PRO A C 1
ATOM 612 O O . PRO A 1 78 ? -0.927 -0.221 29.011 1.00 85.25 78 PRO A O 1
ATOM 615 N N . MET A 1 79 ? -3.092 -0.152 28.411 1.00 86.38 79 MET A N 1
ATOM 616 C CA . MET A 1 79 ? -3.369 -1.581 28.581 1.00 86.38 79 MET A CA 1
ATOM 617 C C . MET A 1 79 ? -3.306 -2.337 27.254 1.00 86.38 79 MET A C 1
ATOM 619 O O . MET A 1 79 ? -2.923 -3.503 27.202 1.00 86.38 79 MET A O 1
ATOM 623 N N . PHE A 1 80 ? -3.691 -1.670 26.168 1.00 87.31 80 PHE A N 1
ATOM 624 C CA . PHE A 1 80 ? -3.674 -2.234 24.827 1.00 87.31 80 PHE A CA 1
ATOM 625 C C . PHE A 1 80 ? -3.403 -1.135 23.809 1.00 87.31 80 PHE A C 1
ATOM 627 O O . PHE A 1 80 ? -3.991 -0.054 23.872 1.00 87.31 80 PHE A O 1
ATOM 634 N N . GLN A 1 81 ? -2.551 -1.430 22.836 1.00 90.25 81 GLN A N 1
ATOM 635 C CA . GLN A 1 81 ? -2.361 -0.576 21.679 1.00 90.25 81 GLN A CA 1
ATOM 636 C C . GLN A 1 81 ? -2.113 -1.439 20.452 1.00 90.25 81 GLN A C 1
ATOM 638 O O . GLN A 1 81 ? -1.193 -2.249 20.446 1.00 90.25 81 GLN A O 1
ATOM 643 N N . LYS A 1 82 ? -2.897 -1.224 19.396 1.00 91.00 82 LYS A N 1
ATOM 644 C CA . LYS A 1 82 ? -2.673 -1.875 18.105 1.00 91.00 82 LYS A CA 1
ATOM 645 C C . LYS A 1 82 ? -3.027 -0.945 16.958 1.00 91.00 82 LYS A C 1
ATOM 647 O O . LYS A 1 82 ? -4.044 -0.250 17.007 1.00 91.00 82 LYS A O 1
ATOM 652 N N . VAL A 1 83 ? -2.186 -0.939 15.930 1.00 93.75 83 VAL A N 1
ATOM 653 C CA . VAL A 1 83 ? -2.436 -0.229 14.675 1.00 93.75 83 VAL A CA 1
ATOM 654 C C . VAL A 1 83 ? -3.131 -1.144 13.680 1.00 93.75 83 VAL A C 1
ATOM 656 O O . VAL A 1 83 ? -2.902 -2.350 13.656 1.00 93.75 83 VAL A O 1
ATOM 659 N N . PHE A 1 84 ? -4.004 -0.566 12.870 1.00 94.81 84 PHE A N 1
ATOM 660 C CA . PHE A 1 84 ? -4.796 -1.272 11.884 1.00 94.81 84 PHE A CA 1
ATOM 661 C C . PHE A 1 84 ? -4.699 -0.582 10.528 1.00 94.81 84 PHE A C 1
ATOM 663 O O . PHE A 1 84 ? -4.818 0.643 10.415 1.00 94.81 84 PHE A O 1
ATOM 670 N N . ALA A 1 85 ? -4.549 -1.400 9.491 1.00 95.31 85 ALA A N 1
ATOM 671 C CA . ALA A 1 85 ? -4.709 -0.988 8.109 1.00 95.31 85 ALA A CA 1
ATOM 672 C C . ALA A 1 85 ? -6.204 -0.971 7.748 1.00 95.31 85 ALA A C 1
ATOM 674 O O . ALA A 1 85 ? -6.786 -1.982 7.340 1.00 95.31 85 ALA A O 1
ATOM 675 N N . GLY A 1 86 ? -6.840 0.181 7.939 1.00 96.12 86 GLY A N 1
ATOM 676 C CA . GLY A 1 86 ? -8.211 0.445 7.519 1.00 96.12 86 GLY A CA 1
ATOM 677 C C . GLY A 1 86 ? -8.355 0.554 6.002 1.00 96.12 86 GLY A C 1
ATOM 678 O O . GLY A 1 86 ? -7.472 0.175 5.236 1.00 96.12 86 GLY A O 1
ATOM 679 N N . MET A 1 87 ? -9.498 1.053 5.547 1.00 95.75 87 MET A N 1
ATOM 680 C CA . MET A 1 87 ? -9.733 1.349 4.135 1.00 95.75 87 MET A CA 1
ATOM 681 C C . MET A 1 87 ? -10.786 2.438 4.048 1.00 95.75 87 MET A C 1
ATOM 683 O O . MET A 1 87 ? -11.970 2.196 4.296 1.00 95.75 87 MET A O 1
ATOM 687 N N . ARG A 1 88 ? -10.350 3.657 3.745 1.00 95.75 88 ARG A N 1
ATOM 688 C CA . ARG A 1 88 ? -11.233 4.815 3.742 1.00 95.75 88 ARG A CA 1
ATOM 689 C C . ARG A 1 88 ? -12.334 4.678 2.6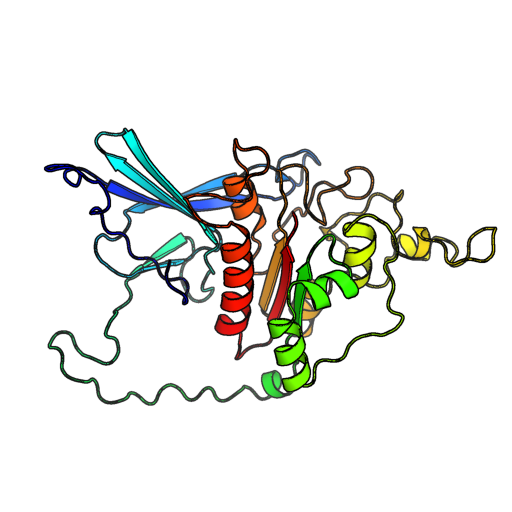88 1.00 95.75 88 ARG A C 1
ATOM 691 O O . ARG A 1 88 ? -12.090 4.436 1.510 1.00 95.75 88 ARG A O 1
ATOM 698 N N . ASP A 1 89 ? -13.566 4.928 3.103 1.00 95.50 89 ASP A N 1
ATOM 699 C CA . ASP A 1 89 ? -14.684 5.200 2.217 1.00 95.50 89 ASP A CA 1
ATOM 700 C C . ASP A 1 89 ? -14.673 6.681 1.819 1.00 95.50 89 ASP A C 1
ATOM 702 O O . ASP A 1 89 ? -14.973 7.570 2.622 1.00 95.50 89 ASP A O 1
ATOM 706 N N . PHE A 1 90 ? -14.322 6.948 0.560 1.00 94.94 90 PHE A N 1
ATOM 707 C CA . PHE A 1 90 ? -14.271 8.299 -0.004 1.00 94.94 90 PHE A CA 1
ATOM 708 C C . PHE A 1 90 ? -15.636 8.994 -0.087 1.00 94.94 90 PHE A C 1
ATOM 710 O O . PHE A 1 90 ? -15.669 10.212 -0.227 1.00 94.94 90 PHE A O 1
ATOM 717 N N . SER A 1 91 ? -16.748 8.256 0.021 1.00 94.81 91 SER A N 1
ATOM 718 C CA . SER A 1 91 ? -18.097 8.843 0.062 1.00 94.81 91 SER A CA 1
ATOM 719 C C . SER A 1 91 ? -18.475 9.414 1.432 1.00 94.81 91 SER A C 1
ATOM 721 O O . SER A 1 91 ? -19.484 10.106 1.562 1.00 94.81 91 SER A O 1
ATOM 723 N N . ARG A 1 92 ? -17.677 9.124 2.464 1.00 95.94 92 ARG A N 1
ATOM 724 C CA . ARG A 1 92 ? -17.918 9.528 3.849 1.00 95.94 92 ARG A CA 1
ATOM 725 C C . ARG A 1 92 ? -16.848 10.501 4.327 1.00 95.94 92 ARG A C 1
ATOM 727 O O . ARG A 1 92 ? -15.726 10.535 3.819 1.00 95.94 92 ARG A O 1
ATOM 734 N N . GLU A 1 93 ? -17.189 11.268 5.356 1.00 97.25 93 GLU A N 1
ATOM 735 C CA . GLU A 1 93 ? -16.255 12.200 5.984 1.00 97.25 93 GLU A CA 1
ATOM 736 C C . GLU A 1 93 ? -15.030 11.456 6.543 1.00 97.25 93 GLU A C 1
ATOM 738 O O . GLU A 1 93 ? -15.153 10.417 7.200 1.00 97.25 93 GLU A O 1
ATOM 743 N N . LYS A 1 94 ? -13.836 11.974 6.242 1.00 97.19 94 LYS A N 1
ATOM 744 C CA . LYS A 1 94 ? -12.555 11.393 6.661 1.00 97.19 94 LYS A CA 1
ATOM 745 C C . LYS A 1 94 ? -12.391 11.487 8.182 1.00 97.19 94 LYS A C 1
ATOM 747 O O . LYS A 1 94 ? -12.774 12.491 8.772 1.00 97.19 94 LYS A O 1
ATOM 752 N N . ASN A 1 95 ? -11.741 10.491 8.790 1.00 97.50 95 ASN A N 1
ATOM 753 C CA . ASN A 1 95 ? -11.364 10.482 10.210 1.00 97.50 95 ASN A CA 1
ATOM 754 C C . ASN A 1 95 ? -12.576 10.572 11.155 1.00 97.50 95 ASN A C 1
ATOM 756 O O . ASN A 1 95 ? -12.541 11.251 12.181 1.00 97.50 95 ASN A O 1
ATOM 760 N N . LYS A 1 96 ? -13.665 9.890 10.786 1.00 98.06 96 LYS A N 1
ATOM 761 C CA . LYS A 1 96 ? -14.894 9.763 11.577 1.00 98.06 96 LYS A CA 1
ATOM 762 C C . LYS A 1 96 ? -15.228 8.300 11.831 1.00 98.06 96 LYS A C 1
ATOM 764 O O . LYS A 1 96 ? -14.790 7.415 11.092 1.00 98.06 96 LYS A O 1
ATOM 769 N N . LEU A 1 97 ? -16.023 8.063 12.872 1.00 97.75 97 LEU A N 1
ATOM 770 C CA . LEU A 1 97 ? -16.560 6.746 13.197 1.00 97.75 97 LEU A CA 1
ATOM 771 C C . LEU A 1 97 ? -18.008 6.656 12.734 1.00 97.75 97 LEU A C 1
ATOM 773 O O . LEU A 1 97 ? -18.804 7.558 12.986 1.00 97.75 97 LEU A O 1
ATOM 777 N N . PHE A 1 98 ? -18.350 5.554 12.078 1.00 9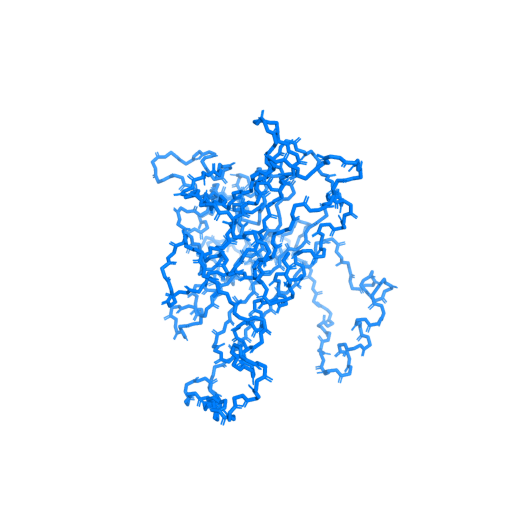6.62 98 PHE A N 1
ATOM 778 C CA . PHE A 1 98 ? -19.714 5.278 11.646 1.00 96.62 98 PHE A CA 1
ATOM 779 C C . PHE A 1 98 ? -20.171 3.969 12.258 1.00 96.62 98 PHE A C 1
ATOM 781 O O . PHE A 1 98 ? -19.580 2.928 11.991 1.00 96.62 98 PHE A O 1
ATOM 788 N N . LEU A 1 99 ? -21.227 4.020 13.057 1.00 94.56 99 LEU A N 1
ATOM 789 C CA . LEU A 1 99 ? -21.838 2.824 13.620 1.00 94.56 99 LEU A CA 1
ATOM 790 C C . LEU A 1 99 ? -22.468 1.987 12.507 1.00 94.56 99 LEU A C 1
ATOM 792 O O . LEU A 1 99 ? -23.015 2.529 11.542 1.00 94.56 99 LEU A O 1
ATOM 796 N N . VAL A 1 100 ? -22.359 0.671 12.640 1.00 90.25 100 VAL A N 1
ATOM 797 C CA . VAL A 1 100 ? -22.861 -0.291 11.662 1.00 90.25 100 VAL A CA 1
ATOM 798 C C . VAL A 1 100 ? -23.748 -1.286 12.381 1.00 90.25 100 VAL A C 1
ATOM 800 O O . VAL A 1 100 ? -23.372 -1.820 13.420 1.00 90.25 100 VAL A O 1
ATOM 803 N N . ASP A 1 101 ? -24.927 -1.524 11.819 1.00 84.88 101 ASP A N 1
ATOM 804 C CA . ASP A 1 101 ? -25.850 -2.519 12.348 1.00 84.88 101 ASP A CA 1
ATOM 805 C C . ASP A 1 101 ? -25.372 -3.924 11.962 1.00 84.88 101 ASP A C 1
ATOM 807 O O . ASP A 1 101 ? -25.237 -4.240 10.776 1.00 84.88 101 ASP A O 1
ATOM 811 N N . ASP A 1 102 ? -25.172 -4.788 12.958 1.00 80.00 102 ASP A N 1
ATOM 812 C CA . ASP A 1 102 ? -24.837 -6.206 12.753 1.00 80.00 102 ASP A CA 1
ATOM 813 C C . ASP A 1 102 ? -25.974 -6.987 12.085 1.00 80.00 102 ASP A C 1
ATOM 815 O O . ASP A 1 102 ? -25.762 -7.993 11.410 1.00 80.00 102 ASP A O 1
ATOM 819 N N . THR A 1 103 ? -27.204 -6.503 12.237 1.00 83.12 103 THR A N 1
ATOM 820 C CA . THR A 1 103 ? -28.425 -7.171 11.793 1.00 83.12 103 THR A CA 1
ATOM 821 C C . THR A 1 103 ? -29.168 -6.338 10.758 1.00 83.12 103 THR A C 1
ATOM 823 O O . THR A 1 103 ? -30.374 -6.159 10.844 1.00 83.12 103 THR A O 1
ATOM 826 N N . SER A 1 104 ? -28.479 -5.857 9.721 1.00 81.06 104 SER A N 1
ATOM 827 C CA . SER A 1 104 ? -29.091 -5.044 8.650 1.00 81.06 104 SER A CA 1
ATOM 828 C C . SER A 1 104 ? -30.317 -5.690 7.976 1.00 81.06 104 SER A C 1
ATOM 830 O O . SER A 1 104 ? -31.197 -4.989 7.475 1.00 81.06 104 SER A O 1
ATOM 832 N N . SER A 1 105 ? -30.404 -7.025 7.998 1.00 83.88 105 SER A N 1
ATOM 833 C CA . SER A 1 105 ? -31.551 -7.806 7.505 1.00 83.88 105 SER A CA 1
ATOM 834 C C . SER A 1 105 ? -32.768 -7.789 8.438 1.00 83.88 105 SER A C 1
ATOM 836 O O . SER A 1 105 ? -33.839 -8.254 8.053 1.00 83.88 105 SER A O 1
ATOM 838 N N . PHE A 1 106 ? -32.624 -7.272 9.655 1.00 84.94 106 PHE A N 1
ATOM 839 C CA . PHE A 1 106 ? -33.655 -7.219 10.681 1.00 84.94 106 PHE A CA 1
ATOM 840 C C . PHE A 1 106 ? -33.860 -5.781 11.172 1.00 84.94 106 PHE A C 1
ATOM 842 O O . PHE A 1 106 ? -32.980 -4.921 11.099 1.00 84.94 106 PHE A O 1
ATOM 849 N N . ASP A 1 107 ? -35.072 -5.457 11.600 1.00 84.50 107 ASP A N 1
ATOM 850 C CA . ASP A 1 107 ? -35.322 -4.218 12.328 1.00 84.50 107 ASP A CA 1
ATOM 851 C C . ASP A 1 107 ? -34.887 -4.345 13.799 1.00 84.50 107 ASP A C 1
ATOM 853 O O . ASP A 1 107 ? -34.451 -5.404 14.256 1.00 84.50 107 ASP A O 1
ATOM 857 N N . SER A 1 108 ? -35.008 -3.253 14.553 1.00 82.94 108 SER A N 1
ATOM 858 C CA . SER A 1 108 ? -34.674 -3.213 15.983 1.00 82.94 108 SER A CA 1
ATOM 859 C C . SER A 1 108 ? -35.520 -4.156 16.850 1.00 82.94 108 SER A C 1
ATOM 861 O O . SER A 1 108 ? -35.194 -4.357 18.014 1.00 82.94 108 SER A O 1
ATOM 863 N N . TYR A 1 109 ? -36.598 -4.726 16.304 1.00 86.25 109 TYR A N 1
ATOM 864 C CA . TYR A 1 109 ? -37.474 -5.690 16.971 1.00 86.25 109 TYR A CA 1
ATOM 865 C C . TYR A 1 109 ? -37.214 -7.132 16.506 1.00 86.25 109 TYR A C 1
ATOM 867 O O . TYR A 1 109 ? -37.982 -8.032 16.838 1.00 86.25 109 TYR A O 1
ATOM 875 N N . GLY A 1 110 ? -36.156 -7.369 15.721 1.00 84.44 110 GLY A N 1
ATOM 876 C CA . GLY A 1 110 ? -35.805 -8.699 15.225 1.00 84.44 110 GLY A CA 1
ATOM 877 C C . GLY A 1 110 ? -36.728 -9.214 14.118 1.00 84.44 110 GLY A C 1
ATOM 878 O O . GLY A 1 110 ? -36.706 -10.405 13.804 1.00 84.44 110 GLY A O 1
ATOM 879 N N . ARG A 1 111 ? -37.537 -8.351 13.493 1.00 87.38 111 ARG A N 1
ATOM 880 C CA . ARG A 1 111 ? -38.356 -8.724 12.331 1.00 87.38 111 ARG A CA 1
ATOM 881 C C . ARG A 1 111 ? -37.522 -8.582 11.070 1.00 87.38 111 ARG A C 1
ATOM 883 O O . ARG A 1 111 ? -36.826 -7.582 10.906 1.00 87.38 111 ARG A O 1
ATOM 890 N N . ARG A 1 112 ? -37.595 -9.562 10.163 1.00 87.06 112 ARG A N 1
ATOM 891 C CA . ARG A 1 112 ? -36.934 -9.449 8.854 1.00 87.06 112 ARG A CA 1
ATOM 892 C C . ARG A 1 112 ? -37.439 -8.197 8.147 1.00 87.06 112 ARG A C 1
ATOM 894 O O . ARG A 1 112 ? -38.644 -8.033 7.971 1.00 87.06 112 ARG A O 1
ATOM 901 N N . ARG A 1 113 ? -36.518 -7.336 7.723 1.00 82.94 113 ARG A N 1
ATOM 902 C CA . ARG A 1 113 ? -36.844 -6.263 6.786 1.00 82.94 113 ARG A CA 1
ATOM 903 C C . ARG A 1 113 ? -37.193 -6.923 5.455 1.00 82.94 113 ARG A C 1
ATOM 905 O O . ARG A 1 113 ? -36.518 -7.870 5.049 1.00 82.94 113 ARG A O 1
ATOM 912 N N . GLU A 1 114 ? -38.236 -6.448 4.777 1.00 76.06 114 GLU A N 1
ATOM 913 C CA . GLU A 1 114 ? -38.456 -6.848 3.386 1.00 76.06 114 GLU A CA 1
ATOM 914 C C . GLU A 1 114 ? -37.186 -6.543 2.595 1.00 76.06 114 GLU A C 1
ATOM 916 O O . GLU A 1 114 ? -36.601 -5.468 2.758 1.00 76.06 114 GLU A O 1
ATOM 921 N N . ASN A 1 115 ? -36.746 -7.505 1.779 1.00 59.94 115 ASN A N 1
ATOM 922 C CA . ASN A 1 115 ? -35.575 -7.363 0.927 1.00 59.94 115 ASN A CA 1
ATOM 923 C C . ASN A 1 115 ? -35.761 -6.119 0.050 1.00 59.94 115 ASN A C 1
ATOM 925 O O . ASN A 1 115 ? -36.340 -6.190 -1.035 1.00 59.94 115 ASN A O 1
ATOM 929 N N . ARG A 1 116 ? -35.243 -4.967 0.493 1.00 56.25 116 ARG A N 1
ATOM 930 C CA . ARG A 1 116 ? -34.917 -3.866 -0.405 1.00 56.25 116 ARG A CA 1
ATOM 931 C C . ARG A 1 116 ? -33.964 -4.495 -1.390 1.00 56.25 116 ARG A C 1
ATOM 933 O O . ARG A 1 116 ? -32.852 -4.813 -0.979 1.00 56.25 116 ARG A O 1
ATOM 940 N N . LYS A 1 117 ? -34.461 -4.751 -2.610 1.00 50.31 117 LYS A N 1
ATOM 941 C CA . LYS A 1 117 ? -33.710 -5.295 -3.744 1.00 50.31 117 LYS A CA 1
ATOM 942 C C . LYS A 1 117 ? -32.283 -4.808 -3.580 1.00 50.31 117 LYS A C 1
ATOM 944 O O . LYS A 1 117 ? -32.056 -3.603 -3.704 1.00 50.31 117 LYS A O 1
ATOM 949 N N . THR A 1 118 ? -31.385 -5.704 -3.163 1.00 50.72 118 THR A N 1
ATOM 950 C CA . THR A 1 118 ? -29.952 -5.431 -3.101 1.00 50.72 118 THR A CA 1
ATOM 951 C C . THR A 1 118 ? -29.681 -4.754 -4.420 1.00 50.72 118 THR A C 1
ATOM 953 O O . THR A 1 118 ? -30.024 -5.366 -5.432 1.00 50.72 118 THR A O 1
ATOM 956 N N . GLN A 1 119 ? -29.274 -3.476 -4.410 1.00 50.41 119 GLN A N 1
ATOM 957 C CA . GLN A 1 119 ? -29.050 -2.729 -5.644 1.00 50.41 119 GLN A CA 1
ATOM 958 C C . GLN A 1 119 ? -28.198 -3.642 -6.507 1.00 50.41 119 GLN A C 1
ATOM 960 O O . GLN A 1 119 ? -27.043 -3.905 -6.170 1.00 50.41 119 GLN A O 1
ATOM 965 N N . GLN A 1 120 ? -28.830 -4.253 -7.512 1.00 48.53 120 GLN A N 1
ATOM 966 C CA . GLN A 1 120 ? -28.156 -5.179 -8.392 1.00 48.53 120 GLN A CA 1
ATOM 967 C C . GLN A 1 120 ? -27.080 -4.308 -8.994 1.00 48.53 120 GLN A C 1
ATOM 969 O O . GLN A 1 120 ? -27.397 -3.275 -9.589 1.00 48.53 120 GLN A O 1
ATOM 974 N N . PHE A 1 121 ? -25.826 -4.644 -8.710 1.00 53.69 121 PHE A N 1
ATOM 975 C CA . PHE A 1 121 ? -24.718 -3.935 -9.299 1.00 53.69 121 PHE A CA 1
ATOM 976 C C . PHE A 1 121 ? -24.863 -4.135 -10.806 1.00 53.69 121 PHE A C 1
ATOM 978 O O . PHE A 1 121 ? -24.557 -5.205 -11.323 1.00 53.69 121 PHE A O 1
ATOM 985 N N . SER A 1 122 ? -25.443 -3.143 -11.479 1.00 51.22 122 SER A N 1
ATOM 986 C CA . SER A 1 122 ? -25.418 -3.039 -12.924 1.00 51.22 122 SER A CA 1
ATOM 987 C C . SER A 1 122 ? -24.039 -2.486 -13.221 1.00 51.22 122 SER A C 1
ATOM 989 O O . SER A 1 122 ? -23.780 -1.331 -12.866 1.00 51.22 122 SER A O 1
ATOM 991 N N . PRO A 1 123 ? -23.126 -3.289 -13.783 1.00 56.78 123 PRO A N 1
ATOM 992 C CA . PRO A 1 123 ? -21.828 -2.772 -14.148 1.00 56.78 123 PRO A CA 1
ATOM 993 C C . PRO A 1 123 ? -22.054 -1.613 -15.110 1.00 56.78 123 PRO A C 1
ATOM 995 O O . PRO A 1 123 ? -22.789 -1.761 -16.085 1.00 56.78 123 PRO A O 1
ATOM 998 N N . ASN A 1 124 ? -21.476 -0.452 -14.806 1.00 59.34 124 ASN A N 1
ATOM 999 C CA . ASN A 1 124 ? -21.473 0.644 -15.764 1.00 59.34 124 ASN A CA 1
ATOM 1000 C C . ASN A 1 124 ? -20.801 0.135 -17.055 1.00 59.34 124 ASN A C 1
ATOM 1002 O O . ASN A 1 124 ? -19.866 -0.664 -16.960 1.00 59.34 124 ASN A O 1
ATOM 1006 N N . GLU A 1 125 ? -21.249 0.555 -18.241 1.00 58.53 125 GLU A N 1
ATOM 1007 C CA . GLU A 1 125 ? -20.700 0.044 -19.515 1.00 58.53 125 GLU A CA 1
ATOM 1008 C C . GLU A 1 125 ? -19.170 0.221 -19.603 1.00 58.53 125 GLU A C 1
ATOM 1010 O O . GLU A 1 125 ? -18.472 -0.619 -20.171 1.00 58.53 125 GLU A O 1
ATOM 1015 N N . ASP A 1 126 ? -18.631 1.254 -18.949 1.00 58.59 126 ASP A N 1
ATOM 1016 C CA . ASP A 1 126 ? -17.190 1.505 -18.828 1.00 58.59 126 ASP A CA 1
ATOM 1017 C C . ASP A 1 126 ? -16.450 0.483 -17.945 1.00 58.59 126 ASP A C 1
ATOM 1019 O O . ASP A 1 126 ? -15.292 0.152 -18.211 1.00 58.59 126 ASP A O 1
ATOM 1023 N N . PHE A 1 127 ? -17.101 -0.076 -16.916 1.00 63.66 127 PHE A N 1
ATOM 1024 C CA . PHE A 1 127 ? -16.512 -1.145 -16.100 1.00 63.66 127 PHE A CA 1
ATOM 1025 C C . PHE A 1 127 ? -16.367 -2.439 -16.903 1.00 63.66 127 PHE A C 1
ATOM 1027 O O . PHE A 1 127 ? -15.380 -3.146 -16.750 1.00 63.66 127 PHE A O 1
ATOM 1034 N N . GLN A 1 128 ? -17.308 -2.737 -17.804 1.00 62.41 128 GLN A N 1
ATOM 1035 C CA . GLN A 1 128 ? -17.205 -3.932 -18.651 1.00 62.41 128 GLN A CA 1
ATOM 1036 C C . GLN A 1 128 ? -16.026 -3.870 -19.634 1.00 62.41 128 GLN A C 1
ATOM 1038 O O . GLN A 1 128 ? -15.619 -4.903 -20.158 1.00 62.41 128 GLN A O 1
ATOM 1043 N N . LYS A 1 129 ? -15.466 -2.678 -19.874 1.00 68.75 129 LYS A N 1
ATOM 1044 C CA . LYS A 1 129 ? -14.345 -2.450 -20.797 1.00 68.75 129 LYS A CA 1
ATOM 1045 C C . LYS A 1 129 ? -12.996 -2.271 -20.097 1.00 68.75 129 LYS A C 1
ATOM 1047 O O . LYS A 1 129 ? -11.993 -2.092 -20.782 1.00 68.75 129 LYS A O 1
ATOM 1052 N N . THR A 1 130 ? -12.951 -2.284 -18.764 1.00 78.81 130 THR A N 1
ATOM 1053 C CA . THR A 1 130 ? -11.730 -1.999 -17.998 1.00 78.81 130 THR A CA 1
ATOM 1054 C C . THR A 1 130 ? -11.322 -3.189 -17.139 1.00 78.81 130 THR A C 1
ATOM 1056 O O . THR A 1 130 ? -12.117 -3.743 -16.386 1.00 78.81 130 THR A O 1
ATOM 1059 N N . TYR A 1 131 ? -10.056 -3.589 -17.254 1.00 87.56 131 TYR A N 1
ATOM 1060 C CA . TYR A 1 131 ? -9.474 -4.631 -16.413 1.00 87.56 131 TYR A CA 1
ATOM 1061 C C . TYR A 1 131 ? -8.922 -4.020 -15.127 1.00 87.56 131 TYR A C 1
ATOM 1063 O O . TYR A 1 131 ? -8.246 -2.991 -15.159 1.00 87.56 131 TYR A O 1
ATOM 1071 N N . SER A 1 132 ? -9.180 -4.685 -14.004 1.00 94.06 132 SER A N 1
ATOM 1072 C CA . SER A 1 132 ? -8.453 -4.438 -12.762 1.00 94.06 132 SER A CA 1
ATOM 1073 C C . SER A 1 132 ? -7.163 -5.247 -12.732 1.00 94.06 132 SER A C 1
ATOM 1075 O O . SER A 1 132 ? -7.077 -6.318 -13.333 1.00 94.06 132 SER A O 1
ATOM 1077 N N . VAL A 1 133 ? -6.165 -4.742 -12.014 1.00 95.69 133 VAL A N 1
ATOM 1078 C CA . VAL A 1 133 ? -4.854 -5.380 -11.890 1.00 95.69 133 VAL A CA 1
ATOM 1079 C C . VAL A 1 133 ? -4.481 -5.453 -10.417 1.00 95.69 133 VAL A C 1
ATOM 1081 O O . VAL A 1 133 ? -4.370 -4.426 -9.757 1.00 95.69 133 VAL A O 1
ATOM 1084 N N . ASP A 1 134 ? -4.238 -6.657 -9.912 1.00 96.06 134 ASP A N 1
ATOM 1085 C CA . ASP A 1 134 ? -3.714 -6.870 -8.565 1.00 96.06 134 ASP A CA 1
ATOM 1086 C C . ASP A 1 134 ? -2.378 -7.608 -8.642 1.00 96.06 134 ASP A C 1
ATOM 1088 O O . ASP A 1 134 ? -2.278 -8.694 -9.214 1.00 96.06 134 ASP A O 1
ATOM 1092 N N . ILE A 1 135 ? -1.349 -7.018 -8.042 1.00 96.19 135 ILE A N 1
ATOM 1093 C CA . ILE A 1 135 ? -0.001 -7.571 -7.960 1.00 96.19 135 ILE A CA 1
ATOM 1094 C C . ILE A 1 135 ? 0.293 -7.881 -6.494 1.00 96.19 135 ILE A C 1
ATOM 1096 O O . ILE A 1 135 ? 0.363 -6.979 -5.657 1.00 96.19 135 ILE A O 1
ATOM 1100 N N . LEU A 1 136 ? 0.492 -9.166 -6.204 1.00 95.06 136 LEU A N 1
ATOM 1101 C CA . LEU A 1 136 ? 0.981 -9.659 -4.921 1.00 95.06 136 LEU A CA 1
ATOM 1102 C C . LEU A 1 136 ? 2.410 -10.173 -5.110 1.00 95.06 136 LEU A C 1
ATOM 1104 O O . LEU A 1 136 ? 2.627 -11.198 -5.756 1.00 95.06 136 LEU A O 1
ATOM 1108 N N . ALA A 1 137 ? 3.376 -9.442 -4.566 1.00 94.31 137 ALA A N 1
ATOM 1109 C CA . ALA A 1 137 ? 4.795 -9.742 -4.664 1.00 94.31 137 ALA A CA 1
ATOM 1110 C C . ALA A 1 137 ? 5.328 -10.272 -3.326 1.00 94.31 137 ALA A C 1
ATOM 1112 O O . ALA A 1 137 ? 5.111 -9.666 -2.276 1.00 94.31 137 ALA A O 1
ATOM 1113 N N . PHE A 1 138 ? 6.048 -11.392 -3.386 1.00 92.25 138 PHE A N 1
ATOM 1114 C CA . PHE A 1 138 ? 6.742 -11.990 -2.247 1.00 92.25 138 PHE A CA 1
ATOM 1115 C C . PHE A 1 138 ? 8.241 -11.771 -2.403 1.00 92.25 138 PHE A C 1
ATOM 1117 O O . PHE A 1 138 ? 8.816 -12.161 -3.423 1.00 92.25 138 PHE A O 1
ATOM 1124 N N . ASP A 1 139 ? 8.870 -11.166 -1.403 1.00 90.81 139 ASP A N 1
ATOM 1125 C CA . ASP A 1 139 ? 10.308 -10.946 -1.427 1.00 90.81 139 ASP A CA 1
ATOM 1126 C C . ASP A 1 139 ? 11.088 -12.249 -1.230 1.00 90.81 139 ASP A C 1
ATOM 1128 O O . ASP A 1 139 ? 10.671 -13.142 -0.492 1.00 90.81 139 ASP A O 1
ATOM 1132 N N . SER A 1 140 ? 12.241 -12.357 -1.892 1.00 89.75 140 SER A N 1
ATOM 1133 C CA . SER A 1 140 ? 13.184 -13.475 -1.728 1.00 89.75 140 SER A CA 1
ATOM 1134 C C . SER A 1 140 ? 12.617 -14.891 -1.974 1.00 89.75 140 SER A C 1
ATOM 1136 O O . SER A 1 140 ? 13.176 -15.886 -1.506 1.00 89.75 140 SER A O 1
ATOM 1138 N N . VAL A 1 141 ? 11.541 -15.025 -2.763 1.00 90.50 141 VAL A N 1
ATOM 1139 C CA . VAL A 1 141 ? 10.946 -16.324 -3.131 1.00 90.50 141 VAL A CA 1
ATOM 1140 C C . VAL A 1 141 ? 11.311 -16.725 -4.563 1.00 90.50 141 VAL A C 1
ATOM 1142 O O . VAL A 1 141 ? 10.964 -16.048 -5.527 1.00 90.50 141 VAL A O 1
ATOM 1145 N N . SER A 1 142 ? 11.954 -17.884 -4.731 1.00 91.06 142 SER A N 1
ATOM 1146 C CA . SER A 1 142 ? 12.162 -18.487 -6.055 1.00 91.06 142 SER A CA 1
ATOM 1147 C C . SER A 1 142 ? 10.948 -19.309 -6.503 1.00 91.06 142 SER A C 1
ATOM 1149 O O . SER A 1 142 ? 10.176 -19.808 -5.680 1.00 91.06 142 SER A O 1
ATOM 1151 N N . ARG A 1 143 ? 10.815 -19.557 -7.816 1.00 91.62 143 ARG A N 1
ATOM 1152 C CA . ARG A 1 143 ? 9.760 -20.435 -8.364 1.00 91.62 143 ARG A CA 1
ATOM 1153 C C . ARG A 1 143 ? 9.744 -21.813 -7.694 1.00 91.62 143 ARG A C 1
ATOM 1155 O O . ARG A 1 143 ? 8.682 -22.329 -7.356 1.00 91.62 143 ARG A O 1
ATOM 1162 N N . THR A 1 144 ? 10.918 -22.415 -7.491 1.00 91.94 144 THR A N 1
ATOM 1163 C CA . THR A 1 144 ? 11.030 -23.742 -6.869 1.00 91.94 144 THR A CA 1
ATOM 1164 C C . THR A 1 144 ? 10.672 -23.709 -5.386 1.00 91.94 144 THR A C 1
ATOM 1166 O O . THR A 1 144 ? 10.032 -24.645 -4.907 1.00 91.94 144 T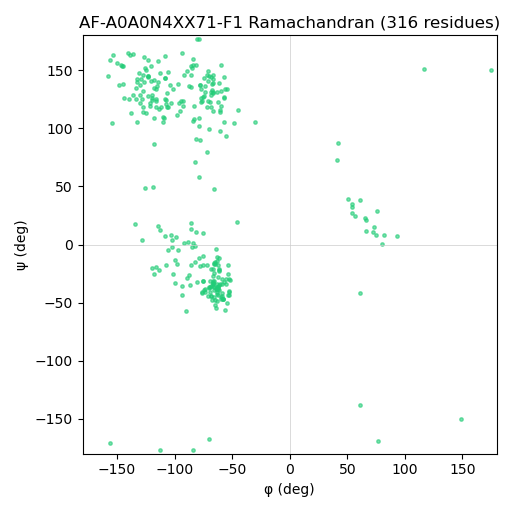HR A O 1
ATOM 1169 N N . LEU A 1 145 ? 11.015 -22.636 -4.665 1.00 93.50 145 LEU A N 1
ATOM 1170 C CA . LEU A 1 145 ? 10.616 -22.450 -3.270 1.00 93.50 145 LEU A CA 1
ATOM 1171 C C . LEU A 1 145 ? 9.093 -22.289 -3.145 1.00 93.50 145 LEU A C 1
ATOM 1173 O O . LEU A 1 145 ? 8.480 -22.974 -2.326 1.00 93.50 145 LEU A O 1
ATOM 1177 N N . PHE A 1 146 ? 8.477 -21.470 -4.005 1.00 93.25 146 PHE A N 1
ATOM 1178 C CA . PHE A 1 146 ? 7.024 -21.272 -4.039 1.00 93.25 146 PHE A CA 1
ATOM 1179 C C . PHE A 1 146 ? 6.280 -22.595 -4.265 1.00 93.25 146 PHE A C 1
ATOM 1181 O O . PHE A 1 146 ? 5.372 -22.936 -3.509 1.00 93.25 146 PHE A O 1
ATOM 1188 N N . MET A 1 147 ? 6.725 -23.404 -5.233 1.00 94.06 147 MET A N 1
ATOM 1189 C CA . MET A 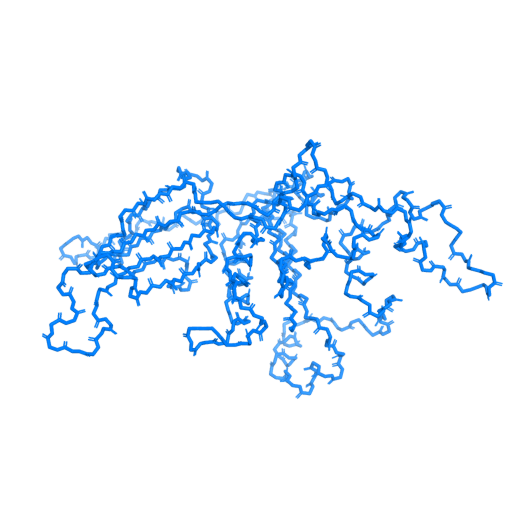1 147 ? 6.126 -24.719 -5.494 1.00 94.06 147 MET A CA 1
ATOM 1190 C C . MET A 1 147 ? 6.262 -25.697 -4.320 1.00 94.06 147 MET A C 1
ATOM 1192 O O . MET A 1 147 ? 5.344 -26.472 -4.063 1.00 94.06 147 MET A O 1
ATOM 1196 N N . ARG A 1 148 ? 7.390 -25.670 -3.598 1.00 95.81 148 ARG A N 1
ATOM 1197 C CA . ARG A 1 148 ? 7.649 -26.585 -2.475 1.00 95.81 148 ARG A CA 1
ATOM 1198 C C . ARG A 1 148 ? 6.883 -26.215 -1.208 1.00 95.81 148 ARG A C 1
ATOM 1200 O O . ARG A 1 148 ? 6.397 -27.109 -0.523 1.00 95.81 148 ARG A O 1
ATOM 1207 N N . HIS A 1 149 ? 6.794 -24.925 -0.889 1.00 95.25 149 HIS A N 1
ATOM 1208 C CA . HIS A 1 149 ? 6.222 -24.455 0.378 1.00 95.25 149 HIS A CA 1
ATOM 1209 C C . HIS A 1 149 ? 4.763 -24.006 0.269 1.00 95.25 149 HIS A C 1
ATOM 1211 O O . HIS A 1 149 ? 4.074 -23.948 1.285 1.00 95.25 149 HIS A O 1
ATOM 1217 N N . MET A 1 150 ? 4.260 -23.750 -0.942 1.00 95.00 150 MET A N 1
ATOM 1218 C CA . MET A 1 150 ? 2.861 -23.382 -1.184 1.00 95.00 150 MET A CA 1
ATOM 1219 C C . MET A 1 150 ? 2.171 -24.292 -2.226 1.00 95.00 150 MET A C 1
ATOM 1221 O O . MET A 1 150 ? 1.491 -23.790 -3.124 1.00 95.00 150 MET A O 1
ATOM 1225 N N . PRO A 1 151 ? 2.265 -25.637 -2.123 1.00 96.75 151 PRO A N 1
ATOM 1226 C CA . PRO A 1 151 ? 1.751 -26.546 -3.154 1.00 96.75 151 PRO A CA 1
ATOM 1227 C C . PRO A 1 151 ? 0.228 -26.450 -3.335 1.00 96.75 151 PRO A C 1
ATOM 1229 O O . PRO A 1 151 ? -0.275 -26.538 -4.451 1.00 96.75 151 PRO A O 1
ATOM 1232 N N . ARG A 1 152 ? -0.522 -26.197 -2.251 1.00 97.88 152 ARG A N 1
ATOM 1233 C CA . ARG A 1 152 ? -1.982 -25.987 -2.309 1.00 97.88 152 ARG A CA 1
ATOM 1234 C C . ARG A 1 152 ? -2.353 -24.705 -3.056 1.00 97.88 152 ARG A C 1
ATOM 1236 O O . ARG A 1 152 ? -3.368 -24.685 -3.751 1.00 97.88 152 ARG A O 1
ATOM 1243 N N . THR A 1 153 ? -1.544 -23.655 -2.918 1.00 95.38 153 THR A N 1
ATOM 1244 C CA . THR A 1 153 ? -1.721 -22.394 -3.649 1.00 95.38 153 THR A CA 1
ATOM 1245 C C . THR A 1 153 ? -1.461 -22.615 -5.132 1.00 95.38 153 THR A C 1
ATOM 1247 O O . THR A 1 153 ? -2.312 -22.268 -5.940 1.00 95.38 153 THR A O 1
ATOM 1250 N N . VAL A 1 154 ? -0.355 -23.278 -5.485 1.00 96.12 154 VAL A N 1
ATOM 1251 C CA . VAL A 1 154 ? -0.021 -23.618 -6.879 1.00 96.12 154 VAL A CA 1
ATOM 1252 C C . VAL A 1 154 ? -1.117 -24.452 -7.541 1.00 96.12 154 VAL A C 1
ATOM 1254 O O . VAL A 1 154 ? -1.558 -24.117 -8.635 1.00 96.12 154 VAL A O 1
ATOM 1257 N N . GLU A 1 155 ? -1.612 -25.489 -6.865 1.00 97.12 155 GLU A N 1
ATOM 1258 C CA . GLU A 1 155 ? -2.704 -26.318 -7.387 1.00 97.12 155 GLU A CA 1
ATOM 1259 C C . GLU A 1 155 ? -3.993 -25.508 -7.596 1.00 97.12 155 GLU A C 1
ATOM 1261 O O . GLU A 1 155 ? -4.712 -25.695 -8.576 1.00 97.12 155 GLU A O 1
ATOM 1266 N N . THR A 1 156 ? -4.288 -24.574 -6.690 1.00 97.38 156 THR A N 1
ATOM 1267 C CA . THR A 1 156 ? -5.453 -23.687 -6.816 1.00 97.38 156 THR A CA 1
ATOM 1268 C C . THR A 1 156 ? -5.291 -22.711 -7.982 1.00 97.38 156 THR A C 1
ATOM 1270 O O . THR A 1 156 ? -6.217 -22.553 -8.771 1.00 97.38 156 THR A O 1
ATOM 1273 N N . MET A 1 157 ? -4.113 -22.100 -8.133 1.00 95.81 157 MET A N 1
ATOM 1274 C CA . MET A 1 157 ? -3.787 -21.221 -9.261 1.00 95.81 157 MET A CA 1
ATOM 1275 C C . MET A 1 157 ? -3.928 -21.960 -10.598 1.00 95.81 157 MET A C 1
ATOM 1277 O O . MET A 1 157 ? -4.559 -21.443 -11.516 1.00 95.81 157 MET A O 1
ATOM 1281 N N . ASN A 1 158 ? -3.433 -23.199 -10.680 1.00 95.50 158 ASN A N 1
ATOM 1282 C CA . ASN A 1 158 ? -3.580 -24.043 -11.865 1.00 95.50 158 ASN A CA 1
ATOM 1283 C C . ASN A 1 158 ? -5.061 -24.293 -12.208 1.00 95.50 158 ASN A C 1
ATOM 1285 O O . ASN A 1 158 ? -5.476 -24.121 -13.351 1.00 95.50 158 ASN A O 1
ATOM 1289 N N . LYS A 1 159 ? -5.898 -24.607 -11.208 1.00 97.81 159 LYS A N 1
ATOM 1290 C CA . LYS A 1 159 ? -7.354 -24.772 -11.399 1.00 97.81 159 LYS A CA 1
ATOM 1291 C C . LYS A 1 159 ? -8.059 -23.503 -11.873 1.00 97.81 159 LYS A C 1
ATOM 1293 O O . LYS A 1 159 ? -9.100 -23.601 -12.515 1.00 97.81 159 LYS A O 1
ATOM 1298 N N . PHE A 1 160 ? -7.521 -22.332 -11.545 1.00 97.00 160 PHE A N 1
ATOM 1299 C CA . PHE A 1 160 ? -8.040 -21.039 -11.992 1.00 97.00 160 PHE A CA 1
ATOM 1300 C C . PHE A 1 160 ? -7.457 -20.572 -13.333 1.00 97.00 160 PHE A C 1
ATOM 1302 O O . PHE A 1 160 ? -7.817 -19.491 -13.788 1.00 97.00 160 PHE A O 1
ATOM 1309 N N . GLY A 1 161 ? -6.600 -21.370 -13.981 1.00 97.06 161 GLY A N 1
ATOM 1310 C CA . GLY A 1 161 ? -6.026 -21.040 -15.288 1.00 97.06 161 GLY A CA 1
ATOM 1311 C C . GLY A 1 161 ? -4.924 -19.981 -15.230 1.00 97.06 161 GLY A C 1
ATOM 1312 O O . GLY A 1 161 ? -4.766 -19.212 -16.172 1.00 97.06 161 GLY A O 1
ATOM 1313 N N . TYR A 1 162 ? -4.192 -19.897 -14.117 1.00 95.69 162 TYR A N 1
ATOM 1314 C CA . TYR A 1 162 ? -3.023 -19.023 -14.021 1.00 95.69 162 TYR A CA 1
ATOM 1315 C C . TYR A 1 162 ? -1.873 -19.577 -14.861 1.00 95.69 162 TYR A C 1
ATOM 1317 O O . TYR A 1 162 ? -1.593 -20.774 -14.828 1.00 95.69 162 TYR A O 1
ATOM 1325 N N . GLU A 1 163 ? -1.151 -18.677 -15.521 1.00 94.50 163 GLU A N 1
ATOM 1326 C CA . GLU A 1 163 ? 0.016 -19.020 -16.327 1.00 94.50 163 GLU A CA 1
ATOM 1327 C C . GLU A 1 163 ? 1.321 -18.812 -15.557 1.00 94.50 163 GLU A C 1
ATOM 1329 O O . GLU A 1 163 ? 1.517 -17.806 -14.869 1.00 94.50 163 GLU A O 1
ATOM 1334 N N . PHE A 1 164 ? 2.249 -19.758 -15.711 1.00 91.75 164 PHE A N 1
ATOM 1335 C CA . PHE A 1 164 ? 3.626 -19.589 -15.259 1.00 91.75 164 PHE A CA 1
ATOM 1336 C C . PHE A 1 164 ? 4.476 -19.034 -16.400 1.00 91.75 164 PHE A C 1
ATOM 1338 O O . PHE A 1 164 ? 4.607 -19.655 -17.453 1.00 91.75 164 PHE A O 1
ATOM 1345 N N . PHE A 1 165 ? 5.131 -17.895 -16.175 1.00 92.00 165 PHE A N 1
ATOM 1346 C CA . PHE A 1 165 ? 6.077 -17.341 -17.142 1.00 92.00 165 PHE A CA 1
ATOM 1347 C C . PHE A 1 165 ? 7.419 -18.079 -17.074 1.00 92.00 165 PHE A C 1
ATOM 1349 O O . PHE A 1 165 ? 8.320 -17.739 -16.304 1.00 92.00 165 PHE A O 1
ATOM 1356 N N . TYR A 1 166 ? 7.548 -19.135 -17.875 1.00 89.69 166 TYR A N 1
ATOM 1357 C CA . TYR A 1 166 ? 8.795 -19.883 -18.013 1.00 89.69 166 TYR A CA 1
ATOM 1358 C C . TYR A 1 166 ? 9.867 -19.029 -18.699 1.00 89.69 166 TYR A C 1
ATOM 1360 O O . TYR A 1 166 ? 9.612 -18.397 -19.719 1.00 89.69 166 TYR A O 1
ATOM 1368 N N . GLY A 1 167 ? 11.076 -19.013 -18.133 1.00 88.56 167 GLY A N 1
ATOM 1369 C CA . GLY A 1 167 ? 12.178 -18.186 -18.637 1.00 88.56 167 GLY A CA 1
ATOM 1370 C C . GLY A 1 167 ? 12.124 -16.717 -18.203 1.00 88.56 167 GLY A C 1
ATOM 1371 O O . GLY A 1 167 ? 13.032 -15.964 -18.545 1.00 88.56 167 GLY A O 1
ATOM 1372 N N . TYR A 1 168 ? 11.120 -16.311 -17.417 1.00 90.25 168 TYR A N 1
ATOM 1373 C CA . TYR A 1 168 ? 11.131 -15.009 -16.757 1.00 90.25 168 TYR A CA 1
ATOM 1374 C C . TYR A 1 168 ? 12.200 -14.992 -15.661 1.00 90.25 168 TYR A C 1
ATOM 1376 O O . TYR A 1 168 ? 12.187 -15.830 -14.755 1.00 90.25 168 TYR A O 1
ATOM 1384 N N . ASN A 1 169 ? 13.129 -14.044 -15.754 1.00 88.19 169 ASN A N 1
ATOM 1385 C CA . ASN A 1 169 ? 14.256 -13.912 -14.839 1.00 88.19 169 ASN A CA 1
ATOM 1386 C C . ASN A 1 169 ? 14.234 -12.548 -14.152 1.00 88.19 169 ASN A C 1
ATOM 1388 O O . ASN A 1 169 ? 13.707 -11.571 -14.680 1.00 88.19 169 ASN A O 1
ATOM 1392 N N . LYS A 1 170 ? 14.820 -12.504 -12.955 1.00 88.56 170 LYS A N 1
ATOM 1393 C CA . LYS A 1 170 ? 15.071 -11.258 -12.232 1.00 88.56 170 LYS A CA 1
ATOM 1394 C C . LYS A 1 170 ? 16.191 -10.471 -12.929 1.00 88.56 170 LYS A C 1
ATOM 1396 O O . LYS A 1 170 ? 17.092 -11.073 -13.505 1.00 88.56 170 LYS A O 1
ATOM 1401 N N . VAL A 1 171 ? 16.137 -9.147 -12.843 1.00 87.94 171 VAL A N 1
ATOM 1402 C CA . VAL A 1 171 ? 17.149 -8.219 -13.368 1.00 87.94 171 VAL A CA 1
ATOM 1403 C C . VAL A 1 171 ? 18.381 -8.181 -12.463 1.00 87.94 171 VAL A C 1
ATOM 1405 O O . VAL A 1 171 ? 19.506 -8.184 -12.946 1.00 87.94 171 VAL A O 1
ATOM 1408 N N . GLY A 1 172 ? 18.185 -8.167 -11.144 1.00 87.62 172 GLY A N 1
ATOM 1409 C CA . GLY A 1 172 ? 19.288 -8.105 -10.185 1.00 87.62 172 GLY A CA 1
ATOM 1410 C C . GLY A 1 172 ? 18.922 -8.668 -8.819 1.00 87.62 172 GLY A C 1
ATOM 1411 O O . GLY A 1 172 ? 17.877 -9.295 -8.650 1.00 87.62 172 GLY A O 1
ATOM 1412 N N . ASP A 1 173 ? 19.793 -8.485 -7.830 1.00 85.88 173 ASP A N 1
ATOM 1413 C CA . ASP A 1 173 ? 19.621 -9.132 -6.523 1.00 85.88 173 ASP A CA 1
ATOM 1414 C C . ASP A 1 173 ? 18.635 -8.428 -5.591 1.00 85.88 173 ASP A C 1
ATOM 1416 O O . ASP A 1 173 ? 17.936 -9.103 -4.840 1.00 85.88 173 ASP A O 1
ATOM 1420 N N . ASN A 1 174 ? 18.525 -7.103 -5.675 1.00 86.12 174 ASN A N 1
ATOM 1421 C CA . ASN A 1 174 ? 17.651 -6.323 -4.798 1.00 86.12 174 ASN A CA 1
ATOM 1422 C C . ASN A 1 174 ? 16.199 -6.291 -5.300 1.00 86.12 174 ASN A C 1
ATOM 1424 O O . ASN A 1 174 ? 15.925 -6.375 -6.496 1.00 86.12 174 ASN A O 1
ATOM 1428 N N . SER A 1 175 ? 15.234 -6.099 -4.403 1.00 90.12 175 SER A N 1
ATOM 1429 C CA . SER A 1 175 ? 13.810 -6.105 -4.769 1.00 90.12 175 SER A CA 1
ATOM 1430 C C . SER A 1 175 ? 13.433 -4.925 -5.678 1.00 90.12 175 SER A C 1
ATOM 1432 O O . SER A 1 175 ? 12.621 -5.069 -6.590 1.00 90.12 175 SER A O 1
ATOM 1434 N N . ASN A 1 176 ? 14.072 -3.767 -5.501 1.00 89.56 176 ASN A N 1
ATOM 1435 C CA . ASN A 1 176 ? 13.770 -2.554 -6.259 1.00 89.56 176 ASN A CA 1
ATOM 1436 C C . ASN A 1 176 ? 14.149 -2.631 -7.746 1.00 89.56 176 ASN A C 1
ATOM 1438 O O . ASN A 1 176 ? 13.320 -2.295 -8.590 1.00 89.56 176 ASN A O 1
ATOM 1442 N N . VAL A 1 177 ? 15.336 -3.147 -8.078 1.00 88.94 177 VAL A N 1
ATOM 1443 C CA . VAL A 1 177 ? 15.778 -3.347 -9.471 1.00 88.94 177 VAL A CA 1
ATOM 1444 C C . VAL A 1 177 ? 14.886 -4.316 -10.242 1.00 88.94 177 VAL A C 1
ATOM 1446 O O . VAL A 1 177 ? 14.845 -4.272 -11.464 1.00 88.94 177 VAL A O 1
ATOM 1449 N N . ASN A 1 178 ? 14.141 -5.166 -9.534 1.00 91.69 178 ASN A N 1
ATOM 1450 C CA . ASN A 1 178 ? 13.220 -6.126 -10.129 1.00 91.69 178 ASN A CA 1
ATOM 1451 C C . ASN A 1 178 ? 11.792 -5.589 -10.237 1.00 91.69 178 ASN A C 1
ATOM 1453 O O . ASN A 1 178 ? 11.136 -5.787 -11.255 1.00 91.69 178 ASN A O 1
ATOM 1457 N N . LEU A 1 179 ? 11.292 -4.921 -9.196 1.00 94.06 179 LEU A N 1
ATOM 1458 C CA . LEU A 1 179 ? 9.893 -4.496 -9.128 1.00 94.06 179 LEU A CA 1
ATOM 1459 C C . LEU A 1 179 ? 9.652 -3.136 -9.784 1.00 94.06 179 LEU A C 1
ATOM 1461 O O . LEU A 1 179 ? 8.600 -2.936 -10.384 1.00 94.06 179 LEU A O 1
ATOM 1465 N N . VAL A 1 180 ? 10.599 -2.197 -9.711 1.00 92.62 180 VAL A N 1
ATOM 1466 C CA . VAL A 1 180 ? 10.403 -0.864 -10.301 1.00 92.62 180 VAL A CA 1
ATOM 1467 C C . VAL A 1 180 ? 10.237 -0.932 -11.824 1.00 92.62 180 VAL A C 1
ATOM 1469 O O . VAL A 1 180 ? 9.294 -0.309 -12.306 1.00 92.62 180 VAL A O 1
ATOM 1472 N N . PRO A 1 181 ? 11.017 -1.724 -12.587 1.00 91.81 181 PRO A N 1
ATOM 1473 C CA . PRO A 1 181 ? 10.777 -1.886 -14.024 1.00 91.81 181 PRO A CA 1
ATOM 1474 C C . PRO A 1 181 ? 9.415 -2.512 -14.349 1.00 91.81 181 PRO A C 1
ATOM 1476 O O . PRO A 1 181 ? 8.754 -2.075 -15.285 1.00 91.81 181 PRO A O 1
ATOM 1479 N N . ILE A 1 182 ? 8.939 -3.472 -13.543 1.00 93.88 182 ILE A N 1
ATOM 1480 C CA . ILE A 1 182 ? 7.585 -4.043 -13.694 1.00 93.88 182 ILE A CA 1
ATOM 1481 C C . ILE A 1 182 ? 6.516 -2.958 -13.499 1.00 93.88 182 ILE A C 1
ATOM 1483 O O . ILE A 1 182 ? 5.499 -2.948 -14.188 1.00 93.88 182 ILE A O 1
ATOM 1487 N N . LEU A 1 183 ? 6.737 -2.047 -12.549 1.00 95.75 183 LEU A N 1
ATOM 1488 C CA . LEU A 1 183 ? 5.763 -1.029 -12.159 1.00 95.75 183 LEU A CA 1
ATOM 1489 C C . LEU A 1 183 ? 5.832 0.249 -12.988 1.00 95.75 183 LEU A C 1
ATOM 1491 O O . LEU A 1 183 ? 4.831 0.953 -13.050 1.00 95.75 183 LEU A O 1
ATOM 1495 N N . ALA A 1 184 ? 6.979 0.596 -13.563 1.00 94.00 184 ALA A N 1
ATOM 1496 C CA . ALA A 1 184 ? 7.184 1.858 -14.269 1.00 94.00 184 ALA A CA 1
ATOM 1497 C C . ALA A 1 184 ? 7.420 1.679 -15.775 1.00 94.00 184 ALA A C 1
ATOM 1499 O O . ALA A 1 184 ? 7.190 2.618 -16.532 1.00 94.00 184 ALA A O 1
ATOM 1500 N N . GLY A 1 185 ? 7.858 0.498 -16.221 1.00 92.00 185 GLY A N 1
ATOM 1501 C CA . GLY A 1 185 ? 8.336 0.303 -17.586 1.00 92.00 185 GLY A CA 1
ATOM 1502 C C . GLY A 1 185 ? 9.555 1.180 -17.881 1.00 92.00 185 GLY A C 1
ATOM 1503 O O . GLY A 1 185 ? 10.442 1.327 -17.038 1.00 92.00 185 GLY A O 1
ATOM 1504 N N . ASP A 1 186 ? 9.580 1.779 -19.071 1.00 88.62 186 ASP A N 1
ATOM 1505 C CA . ASP A 1 186 ? 10.699 2.600 -19.531 1.00 88.62 186 ASP A CA 1
ATOM 1506 C C . ASP A 1 186 ? 10.828 3.908 -18.736 1.00 88.62 186 ASP A C 1
ATOM 1508 O O . ASP A 1 186 ? 9.895 4.713 -18.632 1.00 88.62 186 ASP A O 1
ATOM 1512 N N . LEU A 1 187 ? 12.033 4.170 -18.231 1.00 90.62 187 LEU A N 1
ATOM 1513 C CA . LEU A 1 187 ? 12.353 5.386 -17.488 1.00 90.62 187 LEU A CA 1
ATOM 1514 C C . LEU A 1 187 ? 13.154 6.358 -18.352 1.00 90.62 187 LEU A C 1
ATOM 1516 O O . LEU A 1 187 ? 14.124 5.981 -19.007 1.00 90.62 187 LEU A O 1
ATOM 1520 N N . LYS A 1 188 ? 12.815 7.650 -18.295 1.00 90.25 188 LYS A N 1
ATOM 1521 C CA . LYS A 1 188 ? 13.512 8.698 -19.067 1.00 90.25 188 LYS A CA 1
ATOM 1522 C C . LYS A 1 188 ? 15.000 8.777 -18.735 1.00 90.25 188 LYS A C 1
ATOM 1524 O O . LYS A 1 188 ? 15.811 9.122 -19.589 1.00 90.25 188 LYS A O 1
ATOM 1529 N N . GLU A 1 189 ? 15.349 8.515 -17.484 1.00 90.38 189 GLU A N 1
ATOM 1530 C CA . GLU A 1 189 ? 16.716 8.464 -16.989 1.00 90.38 189 GLU A CA 1
ATOM 1531 C C . GLU A 1 189 ? 17.466 7.240 -17.533 1.00 90.38 189 GLU A C 1
ATOM 1533 O O . GLU A 1 189 ? 18.639 7.372 -17.878 1.00 90.38 189 GLU A O 1
ATOM 1538 N N . ALA A 1 190 ? 16.786 6.095 -17.671 1.00 90.06 190 ALA A N 1
ATOM 1539 C CA . ALA A 1 190 ? 17.361 4.846 -18.174 1.00 90.06 190 ALA A CA 1
ATOM 1540 C C . ALA A 1 190 ? 17.608 4.897 -19.687 1.00 90.06 190 ALA A C 1
ATOM 1542 O O . ALA A 1 190 ? 18.656 4.478 -20.165 1.00 90.06 190 ALA A O 1
ATOM 1543 N N . LEU A 1 191 ? 16.701 5.529 -20.441 1.00 89.62 191 LEU A N 1
ATOM 1544 C CA . LEU A 1 191 ? 16.819 5.703 -21.895 1.00 89.62 191 LEU A CA 1
ATOM 1545 C C . LEU A 1 191 ? 18.025 6.560 -22.331 1.00 89.62 191 LEU A C 1
ATOM 1547 O O . LEU A 1 191 ? 18.333 6.626 -23.519 1.00 89.62 191 LEU A O 1
ATOM 1551 N N . LYS A 1 192 ? 18.712 7.229 -21.393 1.00 91.50 192 LYS A N 1
ATOM 1552 C CA . LYS A 1 192 ? 19.980 7.938 -21.649 1.00 91.50 192 LYS A CA 1
ATOM 1553 C C . LYS A 1 192 ? 21.195 7.007 -21.628 1.00 91.50 192 LYS A C 1
ATOM 1555 O O . LYS A 1 192 ? 22.271 7.420 -22.053 1.00 91.50 192 LYS A O 1
ATOM 1560 N N . GLN A 1 193 ? 21.038 5.800 -21.096 1.00 91.19 193 GLN A N 1
ATOM 1561 C CA . GLN A 1 193 ? 22.081 4.788 -21.010 1.00 91.19 193 GLN A CA 1
ATOM 1562 C C . GLN A 1 193 ? 22.072 3.930 -22.280 1.00 91.19 193 GLN A C 1
ATOM 1564 O O . GLN A 1 193 ? 21.017 3.746 -22.891 1.00 91.19 193 GLN A O 1
ATOM 1569 N N . PRO A 1 194 ? 23.226 3.402 -22.719 1.00 93.06 194 PRO A N 1
ATOM 1570 C CA . PRO A 1 194 ? 23.250 2.464 -23.831 1.00 93.06 194 PRO A CA 1
ATOM 1571 C C . PRO A 1 194 ? 22.551 1.163 -23.424 1.00 93.06 194 PRO A C 1
ATOM 1573 O O . PRO A 1 194 ? 22.754 0.688 -22.309 1.00 93.06 194 PRO A O 1
ATOM 1576 N N . MET A 1 195 ? 21.760 0.583 -24.333 1.00 92.69 195 MET A N 1
ATOM 1577 C CA . MET A 1 195 ? 21.056 -0.688 -24.101 1.00 92.69 195 MET A CA 1
ATOM 1578 C C . MET A 1 195 ? 22.020 -1.850 -23.847 1.00 92.69 195 MET A C 1
ATOM 1580 O O . MET A 1 195 ? 21.710 -2.733 -23.054 1.00 92.69 195 MET A O 1
ATOM 1584 N N . LEU A 1 196 ? 23.177 -1.839 -24.514 1.00 95.19 196 LEU A N 1
ATOM 1585 C CA . LEU A 1 196 ? 24.218 -2.845 -24.352 1.00 95.19 196 LEU A CA 1
ATOM 1586 C C . LEU A 1 196 ? 25.418 -2.264 -23.607 1.00 95.19 196 LEU A C 1
ATOM 1588 O O . LEU A 1 196 ? 25.782 -1.104 -23.818 1.00 95.19 196 LEU A O 1
ATOM 1592 N N . ASP A 1 197 ? 26.033 -3.075 -22.757 1.00 92.88 197 ASP A N 1
ATOM 1593 C CA . ASP A 1 197 ? 27.296 -2.754 -22.108 1.00 92.88 197 ASP A CA 1
ATOM 1594 C C . ASP A 1 197 ? 28.508 -3.095 -23.002 1.00 92.88 197 ASP A C 1
ATOM 1596 O O . ASP A 1 197 ? 28.379 -3.534 -24.149 1.00 92.88 197 ASP A O 1
ATOM 1600 N N . ASN A 1 198 ? 29.722 -2.898 -22.479 1.00 94.50 198 ASN A N 1
ATOM 1601 C CA . ASN A 1 198 ? 30.962 -3.158 -23.223 1.00 94.50 198 ASN A CA 1
ATOM 1602 C C . ASN A 1 198 ? 31.179 -4.645 -23.564 1.00 94.50 198 ASN A C 1
ATOM 1604 O O . ASN A 1 198 ? 32.017 -4.956 -24.410 1.00 94.50 198 ASN A O 1
ATOM 1608 N N . SER A 1 199 ? 30.459 -5.558 -22.906 1.00 95.38 199 SER A N 1
ATOM 1609 C CA . SER A 1 199 ? 30.470 -6.995 -23.187 1.00 95.38 199 SER A CA 1
ATOM 1610 C C . SER A 1 199 ? 29.392 -7.419 -24.192 1.00 95.38 199 SER A C 1
ATOM 1612 O O . SER A 1 199 ? 29.337 -8.586 -24.568 1.00 95.38 199 SER A O 1
ATOM 1614 N N . SER A 1 200 ? 28.604 -6.462 -24.703 1.00 94.06 200 SER A N 1
ATOM 1615 C CA . SER A 1 200 ? 27.423 -6.689 -25.549 1.00 94.06 200 SER A CA 1
ATOM 1616 C C . SER A 1 200 ? 26.264 -7.401 -24.839 1.00 94.06 200 SER A C 1
ATOM 1618 O O . SER A 1 200 ? 25.402 -7.962 -25.516 1.00 94.06 200 SER A O 1
ATOM 1620 N N . ASP A 1 201 ? 26.220 -7.363 -23.504 1.00 91.75 201 ASP A N 1
ATOM 1621 C CA . ASP A 1 201 ? 25.069 -7.812 -22.710 1.00 91.75 201 ASP A CA 1
ATOM 1622 C C . ASP A 1 201 ? 24.138 -6.631 -22.388 1.00 91.75 201 ASP A C 1
ATOM 1624 O O . ASP A 1 201 ? 24.518 -5.469 -22.557 1.00 91.75 201 ASP A O 1
ATOM 1628 N N . ILE A 1 202 ? 22.908 -6.902 -21.945 1.00 90.12 202 ILE A N 1
ATOM 1629 C CA . ILE A 1 202 ? 21.955 -5.864 -21.545 1.00 90.12 202 ILE A CA 1
ATOM 1630 C C . ILE A 1 202 ? 22.511 -5.084 -20.355 1.00 90.12 202 ILE A C 1
ATOM 1632 O O . ILE A 1 202 ? 22.767 -5.618 -19.277 1.00 90.12 202 ILE A O 1
ATOM 1636 N N . ASN A 1 203 ? 22.628 -3.775 -20.537 1.00 90.75 203 ASN A N 1
ATOM 1637 C CA . ASN A 1 203 ? 23.074 -2.869 -19.498 1.00 90.75 203 ASN A CA 1
ATOM 1638 C C . ASN A 1 203 ? 21.984 -2.700 -18.428 1.00 90.75 203 ASN A C 1
ATOM 1640 O O . ASN A 1 203 ? 20.909 -2.165 -18.702 1.00 90.75 203 ASN A O 1
ATOM 1644 N N . ALA A 1 204 ? 22.277 -3.079 -17.184 1.00 88.75 204 ALA A N 1
ATOM 1645 C CA . ALA A 1 204 ? 21.351 -2.904 -16.064 1.00 88.75 204 ALA A CA 1
ATOM 1646 C C . ALA A 1 204 ? 20.921 -1.436 -15.861 1.00 88.75 204 ALA A C 1
ATOM 1648 O O . ALA A 1 204 ? 19.771 -1.180 -15.505 1.00 88.75 204 ALA A O 1
ATOM 1649 N N . GLU A 1 205 ? 21.795 -0.469 -16.167 1.00 90.06 205 GLU A N 1
ATOM 1650 C CA . GLU A 1 205 ? 21.483 0.964 -16.069 1.00 90.06 205 GLU A CA 1
ATOM 1651 C C . GLU A 1 205 ? 20.454 1.426 -17.117 1.00 90.06 205 GLU A C 1
ATOM 1653 O O . GLU A 1 205 ? 19.791 2.446 -16.921 1.00 90.06 205 GLU A O 1
ATOM 1658 N N . TRP A 1 206 ? 20.294 0.677 -18.215 1.00 91.00 206 TRP A N 1
ATOM 1659 C CA . TRP A 1 206 ? 19.237 0.899 -19.207 1.00 91.00 206 TRP A CA 1
ATOM 1660 C C . TRP A 1 206 ? 17.871 0.366 -18.747 1.00 91.00 206 TRP A C 1
ATOM 1662 O O . TRP A 1 206 ? 16.842 0.808 -19.252 1.00 91.00 206 TRP A O 1
ATOM 1672 N N . ILE A 1 207 ? 17.844 -0.530 -17.753 1.00 89.50 207 ILE A N 1
ATOM 1673 C CA . ILE A 1 207 ? 16.611 -1.035 -17.134 1.00 89.50 207 ILE A CA 1
ATOM 1674 C C . ILE A 1 207 ? 16.216 -0.159 -15.936 1.00 89.50 207 ILE A C 1
ATOM 1676 O O . ILE A 1 207 ? 15.120 0.399 -15.901 1.00 89.50 207 ILE A O 1
ATOM 1680 N N . LEU A 1 208 ? 17.109 -0.017 -14.951 1.00 89.00 208 LEU A N 1
ATOM 1681 C CA . LEU A 1 208 ? 16.931 0.877 -13.806 1.00 89.00 208 LEU A CA 1
ATOM 1682 C C . LEU A 1 208 ? 18.262 1.592 -13.521 1.00 89.00 208 LEU A C 1
ATOM 1684 O O . LEU A 1 208 ? 19.213 0.937 -13.102 1.00 89.00 208 LEU A O 1
ATOM 1688 N N . PRO A 1 209 ? 18.351 2.919 -13.709 1.00 88.25 209 PRO A N 1
ATOM 1689 C CA . PRO A 1 209 ? 19.612 3.637 -13.608 1.00 88.25 209 PRO A CA 1
ATOM 1690 C C . PRO A 1 209 ? 19.964 3.859 -12.135 1.00 88.25 209 PRO A C 1
ATOM 1692 O O . PRO A 1 209 ? 19.420 4.755 -11.477 1.00 88.25 209 PRO A O 1
ATOM 1695 N N . LEU A 1 210 ? 20.880 3.051 -11.603 1.00 81.88 210 LEU A N 1
ATOM 1696 C CA . LEU A 1 210 ? 21.167 2.990 -10.171 1.00 81.88 210 LEU A CA 1
ATOM 1697 C C . LEU A 1 210 ? 21.906 4.233 -9.662 1.00 81.88 210 LEU A C 1
ATOM 1699 O O . LEU A 1 210 ? 21.915 4.518 -8.463 1.00 81.88 210 LEU A O 1
ATOM 1703 N N . TYR A 1 211 ? 22.502 5.002 -10.575 1.00 82.38 211 TYR A N 1
ATOM 1704 C CA . TYR A 1 211 ? 23.279 6.201 -10.255 1.00 82.38 211 TYR A CA 1
ATOM 1705 C C . TYR A 1 211 ? 22.564 7.520 -10.582 1.00 82.38 211 TYR A C 1
ATOM 1707 O O . TYR A 1 211 ? 23.081 8.589 -10.256 1.00 82.38 211 TYR A O 1
ATOM 1715 N N . ALA A 1 212 ? 21.379 7.483 -11.201 1.00 83.88 212 ALA A N 1
ATOM 1716 C CA . ALA A 1 212 ? 20.681 8.692 -11.655 1.00 83.88 212 ALA A CA 1
ATOM 1717 C C . ALA A 1 212 ? 19.829 9.388 -10.578 1.00 83.88 212 ALA A C 1
ATOM 1719 O O . ALA A 1 212 ? 19.258 10.437 -10.863 1.00 83.88 212 ALA A O 1
ATOM 1720 N N . ARG A 1 213 ? 19.755 8.833 -9.359 1.00 86.31 213 ARG A N 1
ATOM 1721 C CA . ARG A 1 213 ? 18.913 9.288 -8.237 1.00 86.31 213 ARG A CA 1
ATOM 1722 C C . ARG A 1 213 ? 17.494 9.694 -8.670 1.00 86.31 213 ARG A C 1
ATOM 1724 O O . ARG A 1 213 ? 17.194 10.861 -8.906 1.00 86.31 213 ARG A O 1
ATOM 1731 N N . LEU A 1 214 ? 16.610 8.712 -8.705 1.00 91.31 214 LEU A N 1
ATOM 1732 C CA . LEU A 1 214 ? 15.229 8.809 -9.151 1.00 91.31 214 LEU A CA 1
ATOM 1733 C C . LEU A 1 214 ? 14.328 9.527 -8.139 1.00 91.31 214 LEU A C 1
ATOM 1735 O O . LEU A 1 214 ? 14.450 9.351 -6.923 1.00 91.31 214 LEU A O 1
ATOM 1739 N N . ASP A 1 215 ? 13.372 10.302 -8.650 1.00 92.44 215 ASP A N 1
ATOM 1740 C CA . ASP A 1 215 ? 12.284 10.870 -7.856 1.00 92.44 215 ASP A CA 1
ATOM 1741 C C . ASP A 1 215 ? 11.020 10.003 -7.996 1.00 92.44 215 ASP A C 1
ATOM 1743 O O . ASP A 1 215 ? 10.413 9.998 -9.069 1.00 92.44 215 ASP A O 1
ATOM 1747 N N . PRO A 1 216 ? 10.565 9.300 -6.938 1.00 93.00 216 PRO A N 1
ATOM 1748 C CA . PRO A 1 216 ? 9.332 8.509 -6.989 1.00 93.00 216 PRO A CA 1
ATOM 1749 C C . PRO A 1 216 ? 8.100 9.292 -7.485 1.00 93.00 216 PRO A C 1
ATOM 1751 O O . PRO A 1 216 ? 7.203 8.733 -8.130 1.00 93.00 216 PRO A O 1
ATOM 1754 N N . ASP A 1 217 ? 8.062 10.605 -7.239 1.00 93.81 217 ASP A N 1
ATOM 1755 C CA . ASP A 1 217 ? 6.955 11.467 -7.655 1.00 93.81 217 ASP A CA 1
ATOM 1756 C C . ASP A 1 217 ? 6.847 11.600 -9.182 1.00 93.81 217 ASP A C 1
ATOM 1758 O O . ASP A 1 217 ? 5.740 11.783 -9.693 1.00 93.81 217 ASP A O 1
ATOM 1762 N N . THR A 1 218 ? 7.947 11.456 -9.928 1.00 92.56 218 THR A N 1
ATOM 1763 C CA . THR A 1 218 ? 7.978 11.647 -11.391 1.00 92.56 218 THR A CA 1
ATOM 1764 C C . THR A 1 218 ? 7.929 10.344 -12.183 1.00 92.56 218 THR A C 1
ATOM 1766 O O . THR A 1 218 ? 7.660 10.379 -13.385 1.00 92.56 218 THR A O 1
ATOM 1769 N N . LEU A 1 219 ? 8.137 9.196 -11.530 1.00 93.88 219 LEU A N 1
ATOM 1770 C CA . LEU A 1 219 ? 8.116 7.894 -12.199 1.00 93.88 219 LEU A CA 1
ATOM 1771 C C . LEU A 1 219 ? 6.737 7.600 -12.826 1.00 93.88 219 LEU A C 1
ATOM 1773 O O . LEU A 1 219 ? 5.713 7.845 -12.167 1.00 93.88 219 LEU A O 1
ATOM 1777 N N . PRO A 1 220 ? 6.691 7.033 -14.048 1.00 95.00 220 PRO A N 1
ATOM 1778 C CA . PRO A 1 220 ? 5.462 6.697 -14.774 1.00 95.00 220 PRO A CA 1
ATOM 1779 C C . PRO A 1 220 ? 4.827 5.387 -14.271 1.00 95.00 220 PRO A C 1
ATOM 1781 O O . PRO A 1 220 ? 4.642 4.427 -15.008 1.00 95.00 220 PRO A O 1
ATOM 1784 N N . LEU A 1 221 ? 4.499 5.337 -12.982 1.00 96.50 221 LEU A N 1
ATOM 1785 C CA . LEU A 1 221 ? 4.054 4.115 -12.310 1.00 96.50 221 LEU A CA 1
ATOM 1786 C C . LEU A 1 221 ? 2.670 3.652 -12.813 1.00 96.50 221 LEU A C 1
ATOM 1788 O O . LEU A 1 221 ? 1.782 4.472 -13.065 1.00 96.50 221 LEU A O 1
ATOM 1792 N N . LEU A 1 222 ? 2.458 2.335 -12.910 1.00 96.25 222 LEU A N 1
ATOM 1793 C CA . LEU A 1 222 ? 1.238 1.705 -13.437 1.00 96.25 222 LEU A CA 1
ATOM 1794 C C . LEU A 1 222 ? -0.029 2.217 -12.750 1.00 96.25 222 LEU A C 1
ATOM 1796 O O . LEU A 1 222 ? -1.022 2.499 -13.419 1.00 96.25 222 LEU A O 1
ATOM 1800 N N . TRP A 1 223 ? 0.005 2.405 -11.429 1.00 96.31 223 TRP A N 1
ATOM 1801 C CA . TRP A 1 223 ? -1.144 2.938 -10.699 1.00 96.31 223 TRP A CA 1
ATOM 1802 C C . TRP A 1 223 ? -1.461 4.388 -11.064 1.00 96.31 223 TRP A C 1
ATOM 1804 O O . TRP A 1 223 ? -2.636 4.736 -11.099 1.00 96.31 223 TRP A O 1
ATOM 1814 N N . LYS A 1 224 ? -0.461 5.224 -11.381 1.00 96.19 224 LYS A N 1
ATOM 1815 C CA . LYS A 1 224 ? -0.706 6.588 -11.878 1.00 96.19 224 LYS A CA 1
ATOM 1816 C C . LYS A 1 224 ? -1.412 6.515 -13.225 1.00 96.19 224 LYS A C 1
ATOM 1818 O O . LYS A 1 224 ? -2.468 7.111 -13.393 1.00 96.19 224 LYS A O 1
ATOM 1823 N N . THR A 1 225 ? -0.908 5.674 -14.130 1.00 94.44 225 THR A N 1
ATOM 1824 C CA . THR A 1 225 ? -1.527 5.449 -15.444 1.00 94.44 225 THR A CA 1
ATOM 1825 C C . THR A 1 225 ? -2.974 4.965 -15.320 1.00 94.44 225 THR A C 1
ATOM 1827 O O . THR A 1 225 ? -3.863 5.507 -15.975 1.00 94.44 225 THR A O 1
ATOM 1830 N N . LEU A 1 226 ? -3.238 3.977 -14.462 1.00 94.56 226 LEU A N 1
ATOM 1831 C CA . LEU A 1 226 ? -4.581 3.427 -14.259 1.00 94.56 226 LEU A CA 1
ATOM 1832 C C . LEU A 1 226 ? -5.525 4.416 -13.565 1.00 94.56 226 LEU A C 1
ATOM 1834 O O . LEU A 1 226 ? -6.699 4.508 -13.927 1.00 94.56 226 LEU A O 1
ATOM 1838 N N . LYS A 1 227 ? -5.018 5.210 -12.620 1.00 94.50 227 LYS A N 1
ATOM 1839 C CA . LYS A 1 227 ? -5.783 6.283 -11.981 1.00 94.50 227 LYS A CA 1
ATOM 1840 C C . LYS A 1 227 ? -6.154 7.380 -12.976 1.00 94.50 227 LYS A C 1
ATOM 1842 O O . LYS A 1 227 ? -7.320 7.739 -13.076 1.00 94.50 227 LYS A O 1
ATOM 1847 N N . GLU A 1 228 ? -5.177 7.904 -13.706 1.00 94.75 228 GLU A N 1
ATOM 1848 C CA . GLU A 1 228 ? -5.341 9.074 -14.572 1.00 94.75 228 GLU A CA 1
ATOM 1849 C C . GLU A 1 228 ? -6.135 8.757 -15.840 1.00 94.75 228 GLU A C 1
ATOM 1851 O O . GLU A 1 228 ? -6.982 9.549 -16.247 1.00 94.75 228 GLU A O 1
ATOM 1856 N N . ARG A 1 229 ? -5.885 7.601 -16.469 1.00 92.50 229 ARG A N 1
ATOM 1857 C CA . ARG A 1 229 ? -6.509 7.255 -17.756 1.00 92.50 229 ARG A CA 1
ATOM 1858 C C . ARG A 1 229 ? -7.836 6.522 -17.623 1.00 92.50 229 ARG A C 1
ATOM 1860 O O . ARG A 1 229 ? -8.667 6.630 -18.518 1.00 92.50 229 ARG A O 1
ATOM 1867 N N . TYR A 1 230 ? -8.027 5.775 -16.538 1.00 91.25 230 TYR A N 1
ATOM 1868 C CA . TYR A 1 230 ? -9.172 4.871 -16.382 1.00 91.25 230 TYR A CA 1
ATOM 1869 C C . TYR A 1 230 ? -9.939 5.083 -15.071 1.00 91.25 230 TYR A C 1
ATOM 1871 O O . TYR A 1 230 ? -10.881 4.346 -14.787 1.00 91.25 230 TYR A O 1
ATOM 1879 N N . ASN A 1 231 ? -9.562 6.085 -14.265 1.00 92.19 231 ASN A N 1
ATOM 1880 C CA . ASN A 1 231 ? -10.189 6.390 -12.977 1.00 92.19 231 ASN A CA 1
ATOM 1881 C C . ASN A 1 231 ? -10.233 5.179 -12.022 1.00 92.19 231 ASN A C 1
ATOM 1883 O O . ASN A 1 231 ? -11.163 5.016 -11.225 1.00 92.19 231 ASN A O 1
ATOM 1887 N N . CYS A 1 232 ? -9.227 4.305 -12.106 1.00 95.12 232 CYS A N 1
ATOM 1888 C CA . CYS A 1 232 ? -9.137 3.140 -11.239 1.00 95.12 232 CYS A CA 1
ATOM 1889 C C . CYS A 1 232 ? -8.820 3.577 -9.809 1.00 95.12 232 CYS A C 1
ATOM 1891 O O . CYS A 1 232 ? -8.080 4.533 -9.577 1.00 95.12 232 CYS A O 1
ATOM 1893 N N . SER A 1 233 ? -9.372 2.867 -8.833 1.00 96.69 233 SER A N 1
ATOM 1894 C CA . SER A 1 233 ? -8.985 3.065 -7.437 1.00 96.69 233 SER A CA 1
ATOM 1895 C C . SER A 1 233 ? -7.651 2.385 -7.161 1.00 96.69 233 SER A C 1
ATOM 1897 O O . SER A 1 233 ? -7.448 1.263 -7.616 1.00 96.69 233 SER A O 1
ATOM 1899 N N . THR A 1 234 ? -6.744 3.030 -6.436 1.00 98.25 234 THR A N 1
ATOM 1900 C CA . THR A 1 234 ? -5.359 2.543 -6.336 1.00 98.25 234 THR A CA 1
ATOM 1901 C C . THR A 1 234 ? -4.898 2.287 -4.908 1.00 98.25 234 THR A C 1
ATOM 1903 O O . THR A 1 234 ? -5.251 3.020 -3.984 1.00 98.25 234 THR A O 1
ATOM 1906 N N . MET A 1 235 ? -4.072 1.259 -4.724 1.00 98.19 235 MET A N 1
ATOM 1907 C CA . MET A 1 235 ? -3.454 0.934 -3.443 1.00 98.19 235 MET A CA 1
ATOM 1908 C C . MET A 1 235 ? -1.962 0.641 -3.589 1.00 98.19 235 MET A C 1
ATOM 1910 O O . MET A 1 235 ? -1.561 -0.142 -4.449 1.00 98.19 235 MET A O 1
ATOM 1914 N N . LEU A 1 236 ? -1.170 1.228 -2.689 1.00 97.44 236 LEU A N 1
ATOM 1915 C CA . LEU A 1 236 ? 0.237 0.907 -2.474 1.00 97.44 236 LEU A CA 1
ATOM 1916 C C . LEU A 1 236 ? 0.416 0.394 -1.043 1.00 97.44 236 LEU A C 1
ATOM 1918 O O . LEU A 1 236 ? 0.325 1.155 -0.072 1.00 97.44 236 LEU A O 1
ATOM 1922 N N . ASN A 1 237 ? 0.667 -0.907 -0.949 1.00 95.75 237 ASN A N 1
ATOM 1923 C CA . ASN A 1 237 ? 0.906 -1.638 0.282 1.00 95.75 237 ASN A CA 1
ATOM 1924 C C . ASN A 1 237 ? 2.323 -2.235 0.253 1.00 95.75 237 ASN A C 1
ATOM 1926 O O . ASN A 1 237 ? 2.538 -3.339 -0.235 1.00 95.75 237 ASN A O 1
ATOM 1930 N N . ASP A 1 238 ? 3.301 -1.444 0.677 1.00 92.62 238 ASP A N 1
ATOM 1931 C CA . ASP A 1 238 ? 4.732 -1.762 0.622 1.00 92.62 238 ASP A CA 1
ATOM 1932 C C . ASP A 1 238 ? 5.232 -1.993 2.046 1.00 92.62 238 ASP A C 1
ATOM 1934 O O . ASP A 1 238 ? 5.343 -1.032 2.811 1.00 92.62 238 ASP A O 1
ATOM 1938 N N . ASP A 1 239 ? 5.464 -3.256 2.404 1.00 91.12 239 ASP A N 1
ATOM 1939 C CA . ASP A 1 239 ? 6.086 -3.599 3.675 1.00 91.12 239 ASP A CA 1
ATOM 1940 C C . ASP A 1 239 ? 7.540 -3.104 3.702 1.00 91.12 239 ASP A C 1
ATOM 1942 O O . ASP A 1 239 ? 8.305 -3.278 2.754 1.00 91.12 239 ASP A O 1
ATOM 1946 N N . ILE A 1 240 ? 7.906 -2.416 4.784 1.00 90.19 240 ILE A N 1
ATOM 1947 C CA . ILE A 1 240 ? 9.155 -1.660 4.859 1.00 90.19 240 ILE A CA 1
ATOM 1948 C C . ILE A 1 240 ? 10.194 -2.311 5.762 1.00 90.19 240 ILE A C 1
ATOM 1950 O O . ILE A 1 240 ? 11.349 -1.932 5.637 1.00 90.19 240 ILE A O 1
ATOM 1954 N N . VAL A 1 241 ? 9.849 -3.246 6.657 1.00 86.25 241 VAL A N 1
ATOM 1955 C CA . VAL A 1 241 ? 10.733 -3.808 7.715 1.00 86.25 241 VAL A CA 1
ATOM 1956 C C . VAL A 1 241 ? 11.263 -2.781 8.737 1.00 86.25 241 VAL A C 1
ATOM 1958 O O . VAL A 1 241 ? 11.316 -3.046 9.932 1.00 86.25 241 VAL A O 1
ATOM 1961 N N . SER A 1 242 ? 11.670 -1.590 8.295 1.00 88.25 242 SER A N 1
ATOM 1962 C CA . SER A 1 242 ? 12.089 -0.461 9.121 1.00 88.25 242 SER A CA 1
ATOM 1963 C C . SER A 1 242 ? 11.871 0.873 8.404 1.00 88.25 242 SER A C 1
ATOM 1965 O O . SER A 1 242 ? 11.725 0.954 7.182 1.00 88.25 242 SER A O 1
ATOM 1967 N N . ALA A 1 243 ? 11.882 1.971 9.161 1.00 88.69 243 ALA A N 1
ATOM 1968 C CA . ALA A 1 243 ? 11.528 3.289 8.635 1.00 88.69 243 ALA A CA 1
ATOM 1969 C C . ALA A 1 243 ? 12.404 3.769 7.460 1.00 88.69 243 ALA A C 1
ATOM 1971 O O . ALA A 1 243 ? 11.919 4.511 6.608 1.00 88.69 243 ALA A O 1
ATOM 1972 N N . GLY A 1 244 ? 13.674 3.350 7.394 1.00 88.38 244 GLY A N 1
ATOM 1973 C CA . GLY A 1 244 ? 14.613 3.729 6.328 1.00 88.38 244 GLY A CA 1
ATOM 1974 C C . GLY A 1 244 ? 14.505 2.912 5.038 1.00 88.38 244 GLY A C 1
ATOM 1975 O O . GLY A 1 244 ? 15.264 3.159 4.103 1.00 88.38 244 GLY A O 1
ATOM 1976 N N . ARG A 1 245 ? 13.601 1.932 4.995 1.00 89.94 245 ARG A N 1
ATOM 1977 C CA . ARG A 1 245 ? 13.407 0.991 3.889 1.00 89.94 245 ARG A CA 1
ATOM 1978 C C . ARG A 1 245 ? 12.052 1.220 3.194 1.00 89.94 245 ARG A C 1
ATOM 1980 O O . ARG A 1 245 ? 11.323 2.175 3.499 1.00 89.94 245 ARG A O 1
ATOM 1987 N N . GLY A 1 246 ? 11.756 0.369 2.214 1.00 91.06 246 GLY A N 1
ATOM 1988 C CA . GLY A 1 246 ? 10.605 0.444 1.311 1.00 91.06 246 GLY A CA 1
ATOM 1989 C C . GLY A 1 246 ? 11.042 0.640 -0.141 1.00 91.06 246 GLY A C 1
ATOM 1990 O O . GLY A 1 246 ? 12.077 1.260 -0.411 1.00 91.06 246 GLY A O 1
ATOM 1991 N N . LEU A 1 247 ? 10.231 0.145 -1.072 1.00 92.19 247 LEU A N 1
ATOM 1992 C CA . LEU A 1 247 ? 10.548 0.007 -2.494 1.00 92.19 247 LEU A CA 1
ATOM 1993 C C . LEU A 1 247 ? 10.977 1.323 -3.170 1.00 92.19 247 LEU A C 1
ATOM 1995 O O . LEU A 1 247 ? 11.832 1.322 -4.050 1.00 92.19 247 LEU A O 1
ATOM 1999 N N . PHE A 1 248 ? 10.404 2.445 -2.725 1.00 92.75 248 PHE A N 1
ATOM 2000 C CA . PHE A 1 248 ? 10.664 3.797 -3.249 1.00 92.75 248 PHE A CA 1
ATOM 2001 C C . PHE A 1 248 ? 11.382 4.721 -2.253 1.00 92.75 248 PHE A C 1
ATOM 2003 O O . PHE A 1 248 ? 11.406 5.938 -2.426 1.00 92.75 248 PHE A O 1
ATOM 2010 N N . HIS A 1 249 ? 11.917 4.158 -1.170 1.00 91.19 249 HIS A N 1
ATOM 2011 C CA . HIS A 1 249 ? 12.623 4.896 -0.115 1.00 91.19 249 HIS A CA 1
ATOM 2012 C C . HIS A 1 249 ? 14.082 4.454 0.007 1.00 91.19 249 HIS A C 1
ATOM 2014 O O . HIS A 1 249 ? 14.925 5.231 0.457 1.00 91.19 249 HIS A O 1
ATOM 2020 N N . TYR A 1 250 ? 14.371 3.220 -0.410 1.00 87.25 250 TYR A N 1
ATOM 2021 C CA . TYR A 1 250 ? 15.681 2.600 -0.351 1.00 87.25 250 TYR A CA 1
ATOM 2022 C C . TYR A 1 250 ? 16.104 2.048 -1.724 1.00 87.25 250 TYR A C 1
ATOM 2024 O O . TYR A 1 250 ? 15.264 1.536 -2.463 1.00 87.25 250 TYR A O 1
ATOM 2032 N N . PRO A 1 251 ? 17.410 2.088 -2.043 1.00 87.12 251 PRO A N 1
ATOM 2033 C CA . PRO A 1 251 ? 18.472 2.754 -1.291 1.00 87.12 251 PRO A CA 1
ATOM 2034 C C . PRO A 1 251 ? 18.535 4.257 -1.592 1.00 87.12 251 PRO A C 1
ATOM 2036 O O . PRO A 1 251 ? 18.190 4.716 -2.676 1.00 87.12 251 PRO A O 1
ATOM 2039 N N . ALA A 1 252 ? 19.051 5.039 -0.640 1.00 84.88 252 ALA A N 1
ATOM 2040 C CA . ALA A 1 252 ? 19.101 6.507 -0.729 1.00 84.88 252 ALA A CA 1
ATOM 2041 C C . ALA A 1 252 ? 19.951 7.060 -1.895 1.00 84.88 252 ALA A C 1
ATOM 2043 O O . ALA A 1 252 ? 19.838 8.238 -2.243 1.00 84.88 252 ALA A O 1
ATOM 2044 N N . ARG A 1 253 ? 20.827 6.225 -2.472 1.00 84.94 253 ARG A N 1
ATOM 2045 C CA . ARG A 1 253 ? 21.600 6.546 -3.684 1.00 84.94 253 ARG A CA 1
ATOM 2046 C C . ARG A 1 253 ? 20.742 6.477 -4.955 1.00 84.94 253 ARG A C 1
ATOM 2048 O O . ARG A 1 253 ? 20.971 7.248 -5.877 1.00 84.94 253 ARG A O 1
ATOM 2055 N N . GLU A 1 254 ? 19.748 5.591 -4.964 1.00 86.44 254 GLU A N 1
ATOM 2056 C CA . GLU A 1 254 ? 18.882 5.302 -6.110 1.00 86.44 254 GLU A CA 1
ATOM 2057 C C . GLU A 1 254 ? 17.605 6.132 -6.067 1.00 86.44 254 GLU A C 1
ATOM 2059 O O . GLU A 1 254 ? 17.158 6.584 -7.111 1.00 86.44 254 GLU A O 1
ATOM 2064 N N . PHE A 1 255 ? 17.054 6.398 -4.879 1.00 88.50 255 PHE A N 1
ATOM 2065 C CA . PHE A 1 255 ? 15.815 7.155 -4.721 1.00 88.50 255 PHE A CA 1
ATOM 2066 C C . PHE A 1 255 ? 15.990 8.389 -3.837 1.00 88.50 255 PHE A C 1
ATOM 2068 O O . PHE A 1 255 ? 16.711 8.395 -2.834 1.00 88.50 255 PHE A O 1
ATOM 2075 N N . LEU A 1 256 ? 15.269 9.458 -4.175 1.00 90.00 256 LEU A N 1
ATOM 2076 C CA . LEU A 1 256 ? 14.874 10.434 -3.164 1.00 90.00 256 LEU A CA 1
ATOM 2077 C C . LEU A 1 256 ? 14.029 9.740 -2.075 1.00 90.00 256 LEU A C 1
ATOM 2079 O O . LEU A 1 256 ? 13.394 8.731 -2.367 1.00 90.00 256 LEU A O 1
ATOM 2083 N N . PRO A 1 257 ? 13.989 10.251 -0.826 1.00 88.62 257 PRO A N 1
ATOM 2084 C CA . PRO A 1 257 ? 13.368 9.533 0.289 1.00 88.62 257 PRO A CA 1
ATOM 2085 C C . PRO A 1 257 ? 11.834 9.510 0.186 1.00 88.62 257 PRO A C 1
ATOM 2087 O O . PRO A 1 257 ? 11.156 10.291 0.853 1.00 88.62 257 PRO A O 1
ATOM 2090 N N . GLY A 1 258 ? 11.284 8.629 -0.647 1.00 92.25 258 GLY A N 1
ATOM 2091 C CA . GLY A 1 258 ? 9.848 8.461 -0.822 1.00 92.25 258 GLY A CA 1
ATOM 2092 C C . GLY A 1 258 ? 9.158 9.529 -1.662 1.00 92.25 258 GLY A C 1
ATOM 2093 O O . GLY A 1 258 ? 9.789 10.376 -2.304 1.00 92.25 258 GLY A O 1
ATOM 2094 N N . PHE A 1 259 ? 7.828 9.474 -1.604 1.00 94.44 259 PHE A N 1
ATOM 2095 C CA . PHE A 1 259 ? 6.904 10.369 -2.300 1.00 94.44 259 PHE A CA 1
ATOM 2096 C C . PHE A 1 259 ? 6.641 11.643 -1.498 1.00 94.44 259 PHE A C 1
ATOM 2098 O O . PHE A 1 259 ? 6.571 11.592 -0.269 1.00 94.44 259 PHE A O 1
ATOM 2105 N N . SER A 1 260 ? 6.444 12.778 -2.168 1.00 93.69 260 SER A N 1
ATOM 2106 C CA . SER A 1 260 ? 6.072 14.045 -1.514 1.00 93.69 260 SER A CA 1
ATOM 2107 C C . SER A 1 260 ? 4.567 14.218 -1.286 1.00 93.69 260 SER A C 1
ATOM 2109 O O . SER A 1 260 ? 4.139 15.014 -0.448 1.00 93.69 260 SER A O 1
ATOM 2111 N N . TYR A 1 261 ? 3.755 13.430 -1.984 1.00 93.88 261 TYR A N 1
ATOM 2112 C CA . TYR A 1 261 ? 2.305 13.336 -1.830 1.00 93.88 261 TYR A CA 1
ATOM 2113 C C . TYR A 1 261 ? 1.875 11.866 -1.856 1.00 93.88 261 TYR A C 1
ATOM 2115 O O . TYR A 1 261 ? 2.651 10.992 -2.235 1.00 93.88 261 TYR A O 1
ATOM 2123 N N . ALA A 1 262 ? 0.652 11.567 -1.411 1.00 95.06 262 ALA A N 1
ATOM 2124 C CA . ALA A 1 262 ? 0.151 10.193 -1.421 1.00 95.06 262 ALA A CA 1
ATOM 2125 C C . ALA A 1 262 ? 0.133 9.648 -2.868 1.00 95.06 262 ALA A C 1
ATOM 2127 O O . ALA A 1 262 ? -0.553 10.230 -3.710 1.00 95.06 262 ALA A O 1
ATOM 2128 N N . PRO A 1 263 ? 0.874 8.566 -3.177 1.00 96.19 263 PRO A N 1
ATOM 2129 C CA . PRO A 1 263 ? 1.029 8.084 -4.552 1.00 96.19 263 PRO A CA 1
ATOM 2130 C C . PRO A 1 263 ? -0.207 7.350 -5.084 1.00 96.19 263 PRO A C 1
ATOM 2132 O O . PRO A 1 263 ? -0.330 7.161 -6.292 1.00 96.19 263 PRO A O 1
ATOM 2135 N N . THR A 1 264 ? -1.092 6.915 -4.191 1.00 97.88 264 THR A N 1
ATOM 2136 C CA . THR A 1 264 ? -2.283 6.102 -4.457 1.00 97.88 264 THR A CA 1
ATOM 2137 C C . THR A 1 264 ? -3.447 6.573 -3.586 1.00 97.88 264 THR A C 1
ATOM 2139 O O . THR A 1 264 ? -3.239 7.288 -2.604 1.00 97.88 264 THR A O 1
ATOM 2142 N N . ASP A 1 265 ? -4.674 6.155 -3.919 1.00 97.75 265 ASP A N 1
ATOM 2143 C CA . ASP A 1 265 ? -5.862 6.450 -3.101 1.00 97.75 265 ASP A CA 1
ATOM 2144 C C . ASP A 1 265 ? -5.703 5.901 -1.675 1.00 97.75 265 ASP A C 1
ATOM 2146 O O . ASP A 1 265 ? -6.019 6.590 -0.706 1.00 97.75 265 ASP A O 1
ATOM 2150 N N . HIS A 1 266 ? -5.157 4.689 -1.554 1.00 98.06 266 HIS A N 1
ATOM 2151 C CA . HIS A 1 266 ? -4.787 4.073 -0.284 1.00 98.06 266 HIS A CA 1
ATOM 2152 C C . HIS A 1 266 ? -3.276 3.864 -0.215 1.00 98.06 266 HIS A C 1
ATOM 2154 O O . HIS A 1 266 ? -2.709 3.130 -1.029 1.00 98.06 266 HIS A O 1
ATOM 2160 N N . TYR A 1 267 ? -2.616 4.503 0.750 1.00 97.44 267 TYR A N 1
ATOM 2161 C CA . TYR A 1 267 ? -1.167 4.435 0.936 1.00 97.44 267 TYR A CA 1
ATOM 2162 C C . TYR A 1 267 ? -0.830 4.045 2.375 1.00 97.44 267 TYR A C 1
ATOM 2164 O O . TYR A 1 267 ? -1.099 4.800 3.311 1.00 97.44 267 TYR A O 1
ATOM 2172 N N . TYR A 1 268 ? -0.231 2.866 2.549 1.00 96.88 268 TYR A N 1
ATOM 2173 C CA . TYR A 1 268 ? -0.109 2.222 3.862 1.00 96.88 268 TYR A CA 1
ATOM 2174 C C . TYR A 1 268 ? 1.242 2.408 4.551 1.00 96.88 268 TYR A C 1
ATOM 2176 O O . TYR A 1 268 ? 1.445 1.886 5.642 1.00 96.88 268 TYR A O 1
ATOM 2184 N N . ARG A 1 269 ? 2.157 3.219 4.011 1.00 95.56 269 ARG A N 1
ATOM 2185 C CA . ARG A 1 269 ? 3.426 3.499 4.703 1.00 95.56 269 ARG A CA 1
ATOM 2186 C C . ARG A 1 269 ? 3.260 3.982 6.157 1.00 95.56 269 ARG A C 1
ATOM 2188 O O . ARG A 1 269 ? 4.037 3.524 6.990 1.00 95.56 269 ARG A O 1
ATOM 2195 N N . PRO A 1 270 ? 2.288 4.850 6.518 1.00 95.69 270 PRO A N 1
ATOM 2196 C CA . PRO A 1 270 ? 2.089 5.230 7.917 1.00 95.69 270 PRO A CA 1
ATOM 2197 C C . PRO A 1 270 ? 1.754 4.045 8.828 1.00 95.69 270 PRO A C 1
ATOM 2199 O O . PRO A 1 270 ? 2.192 4.035 9.970 1.00 95.69 270 PRO A O 1
ATOM 2202 N N . TYR A 1 271 ? 1.020 3.045 8.323 1.00 95.31 271 TYR A N 1
ATOM 2203 C CA . TYR A 1 271 ? 0.733 1.815 9.065 1.00 95.31 271 TYR A CA 1
ATOM 2204 C C . TYR A 1 271 ? 2.032 1.069 9.361 1.00 95.31 271 TYR A C 1
ATOM 2206 O O . TYR A 1 271 ? 2.303 0.758 10.514 1.00 95.31 271 TYR A O 1
ATOM 2214 N N . TYR A 1 272 ? 2.882 0.878 8.353 1.00 93.31 272 TYR A N 1
ATOM 2215 C CA . TYR A 1 272 ? 4.155 0.186 8.532 1.00 93.31 272 TYR A CA 1
ATOM 2216 C C . TYR A 1 272 ? 5.145 0.938 9.428 1.00 93.31 272 TYR A C 1
ATOM 2218 O O . TYR A 1 272 ? 5.855 0.322 10.214 1.00 93.31 272 TYR A O 1
ATOM 2226 N N . LEU A 1 273 ? 5.184 2.269 9.359 1.00 93.50 273 LEU A N 1
ATOM 2227 C CA . LEU A 1 273 ? 6.008 3.070 10.269 1.00 93.50 273 LEU A CA 1
ATOM 2228 C C . LEU A 1 273 ? 5.574 2.912 11.733 1.00 93.50 273 LEU A C 1
ATOM 2230 O O . LEU A 1 273 ? 6.432 2.895 12.606 1.00 93.50 273 LEU A O 1
ATOM 2234 N N . ASP A 1 274 ? 4.269 2.790 11.987 1.00 92.69 274 ASP A N 1
ATOM 2235 C CA . ASP A 1 274 ? 3.708 2.563 13.326 1.00 92.69 274 ASP A CA 1
ATOM 2236 C C . ASP A 1 274 ? 3.921 1.119 13.803 1.00 92.69 274 ASP A C 1
ATOM 2238 O O . ASP A 1 274 ? 4.246 0.864 14.962 1.00 92.69 274 ASP A O 1
ATOM 2242 N N . VAL A 1 275 ? 3.782 0.158 12.884 1.00 90.50 275 VAL A N 1
ATOM 2243 C CA . VAL A 1 275 ? 4.139 -1.242 13.111 1.00 90.50 275 VAL A CA 1
ATOM 2244 C C . VAL A 1 275 ? 5.601 -1.330 13.542 1.00 90.50 275 VAL A C 1
ATOM 2246 O O . VAL A 1 275 ? 5.883 -1.832 14.617 1.00 90.50 275 VAL A O 1
ATOM 2249 N N . TYR A 1 276 ? 6.548 -0.810 12.772 1.00 88.50 276 TYR A N 1
ATOM 2250 C CA . TYR A 1 276 ? 7.971 -0.970 13.087 1.00 88.50 276 TYR A CA 1
ATOM 2251 C C . TYR A 1 276 ? 8.511 0.098 14.057 1.00 88.50 276 TYR A C 1
ATOM 2253 O O . TYR A 1 276 ? 9.723 0.231 14.228 1.00 88.50 276 TYR A O 1
ATOM 2261 N N . GLU A 1 277 ? 7.637 0.870 14.713 1.00 87.12 277 GLU A N 1
ATOM 2262 C CA . GLU A 1 277 ? 8.033 1.849 15.724 1.00 87.12 277 GLU A CA 1
ATOM 2263 C C . GLU A 1 277 ? 8.621 1.139 16.956 1.00 87.12 277 GLU A C 1
ATOM 2265 O O . GLU A 1 277 ? 7.929 0.410 17.665 1.00 87.12 277 GLU A O 1
ATOM 2270 N N . GLY A 1 278 ? 9.911 1.365 17.225 1.00 72.12 278 GLY A N 1
ATOM 2271 C CA . GLY A 1 278 ? 10.581 0.878 18.437 1.00 72.12 278 GLY A CA 1
ATOM 2272 C C . GLY A 1 278 ? 10.849 -0.631 18.483 1.00 72.12 278 GLY A C 1
ATOM 2273 O O . GLY A 1 278 ? 11.227 -1.135 19.538 1.00 72.12 278 GLY A O 1
ATOM 2274 N N . THR A 1 279 ? 10.676 -1.348 17.370 1.00 66.25 279 THR A N 1
ATOM 2275 C CA . THR A 1 279 ? 10.943 -2.790 17.274 1.00 66.25 279 THR A CA 1
ATOM 2276 C C . THR A 1 279 ? 11.818 -3.100 16.070 1.00 66.25 279 THR A C 1
ATOM 2278 O O . THR A 1 279 ? 11.454 -2.741 14.950 1.00 66.25 279 THR A O 1
ATOM 2281 N N . ASP A 1 280 ? 12.903 -3.838 16.284 1.00 56.97 280 ASP A N 1
ATOM 2282 C CA . ASP A 1 280 ? 13.654 -4.457 15.197 1.00 56.97 280 ASP A CA 1
ATOM 2283 C C . ASP A 1 280 ? 12.971 -5.784 14.818 1.00 56.97 280 ASP A C 1
ATOM 2285 O O . ASP A 1 280 ? 12.799 -6.662 15.662 1.00 56.97 280 ASP A O 1
ATOM 2289 N N . GLU A 1 281 ? 12.523 -5.883 13.563 1.00 61.19 281 GLU A N 1
ATOM 2290 C CA . GLU A 1 281 ? 12.254 -7.126 12.817 1.00 61.19 281 GLU A CA 1
ATOM 2291 C C . GLU A 1 281 ? 11.575 -8.258 13.618 1.00 61.19 281 GLU A C 1
ATOM 2293 O O . GLU A 1 281 ? 12.175 -9.286 13.934 1.00 61.19 281 GLU A O 1
ATOM 2298 N N . THR A 1 282 ? 10.280 -8.106 13.925 1.00 63.50 282 THR A N 1
ATOM 2299 C CA . THR A 1 282 ? 9.492 -9.199 14.521 1.00 63.50 282 THR A CA 1
ATOM 2300 C C . THR A 1 282 ? 8.536 -9.806 13.495 1.00 63.50 282 THR A C 1
ATOM 2302 O O . THR A 1 282 ? 7.625 -9.150 12.998 1.00 63.50 282 THR A O 1
ATOM 2305 N N . MET A 1 283 ? 8.711 -11.099 13.190 1.00 70.62 283 MET A N 1
ATOM 2306 C CA . MET A 1 283 ? 7.763 -11.856 12.349 1.00 70.62 283 MET A CA 1
ATOM 2307 C C . MET A 1 283 ? 6.390 -12.032 13.025 1.00 70.62 283 MET A C 1
ATOM 2309 O O . MET A 1 283 ? 5.387 -12.294 12.357 1.00 70.62 283 MET A O 1
ATOM 2313 N N . CYS A 1 284 ? 6.349 -11.898 14.353 1.00 77.31 284 CYS A N 1
ATOM 2314 C CA . CYS A 1 284 ? 5.150 -12.032 15.166 1.00 77.31 284 CYS A CA 1
ATOM 2315 C C . CYS A 1 284 ? 4.913 -10.758 15.979 1.00 77.31 284 CYS A C 1
ATOM 2317 O O . CYS A 1 284 ? 5.784 -10.343 16.740 1.00 77.31 284 CYS A O 1
ATOM 2319 N N . ARG A 1 285 ? 3.705 -10.203 15.888 1.00 75.81 285 ARG A N 1
ATOM 2320 C CA . ARG A 1 285 ? 3.243 -9.066 16.689 1.00 75.81 285 ARG A CA 1
ATOM 2321 C C . ARG A 1 285 ? 1.862 -9.376 17.253 1.00 75.81 285 ARG A C 1
ATOM 2323 O O . ARG A 1 285 ? 1.034 -9.988 16.577 1.00 75.81 285 ARG A O 1
ATOM 2330 N N . ASP A 1 286 ? 1.630 -9.002 18.508 1.00 76.31 286 ASP A N 1
ATOM 2331 C CA . ASP A 1 286 ? 0.357 -9.220 19.211 1.00 76.31 286 ASP A CA 1
ATOM 2332 C C . ASP A 1 286 ? -0.110 -10.692 19.190 1.00 76.31 286 ASP A C 1
ATOM 2334 O O . ASP A 1 286 ? -1.297 -10.988 19.076 1.00 76.31 286 ASP A O 1
ATOM 2338 N N . GLY A 1 287 ? 0.843 -11.633 19.245 1.00 78.56 287 GLY A N 1
ATOM 2339 C CA . GLY A 1 287 ? 0.576 -13.076 19.195 1.00 78.56 287 GLY A CA 1
ATOM 2340 C C . GLY A 1 287 ? 0.213 -13.624 17.808 1.00 78.56 287 GLY A C 1
ATOM 2341 O O . GLY A 1 287 ? -0.159 -14.790 17.698 1.00 78.56 287 GLY A O 1
ATOM 2342 N N . THR A 1 288 ? 0.329 -12.816 16.751 1.00 77.44 288 THR A N 1
ATOM 2343 C CA . THR A 1 288 ? -0.024 -13.188 15.373 1.00 77.44 288 THR A CA 1
ATOM 2344 C C . THR A 1 288 ? 1.128 -12.963 14.406 1.00 77.44 288 THR A C 1
ATOM 2346 O O . THR A 1 288 ? 1.969 -12.092 14.620 1.00 77.44 288 THR A O 1
ATOM 2349 N N . GLN A 1 289 ? 1.166 -13.748 13.329 1.00 85.38 289 GLN A N 1
ATOM 2350 C CA . GLN A 1 289 ? 2.116 -13.535 12.244 1.00 85.38 289 GLN A CA 1
ATOM 2351 C C . GLN A 1 289 ? 1.725 -12.276 11.463 1.00 85.38 289 GLN A C 1
ATOM 2353 O O . GLN A 1 289 ? 0.618 -12.203 10.925 1.00 85.38 289 GLN A O 1
ATOM 2358 N N . ILE A 1 290 ? 2.639 -11.313 11.354 1.00 84.88 290 ILE A N 1
ATOM 2359 C CA . ILE A 1 290 ? 2.305 -9.998 10.799 1.00 84.88 290 ILE A CA 1
ATOM 2360 C C . ILE A 1 290 ? 1.940 -10.048 9.308 1.00 84.88 290 ILE A C 1
ATOM 2362 O O . ILE A 1 290 ? 1.039 -9.341 8.858 1.00 84.88 290 ILE A O 1
ATOM 2366 N N . GLN A 1 291 ? 2.537 -10.977 8.554 1.00 86.38 291 GLN A N 1
ATOM 2367 C CA . GLN A 1 291 ? 2.258 -11.156 7.127 1.00 86.38 291 GLN A CA 1
ATOM 2368 C C . GLN A 1 291 ? 0.789 -11.521 6.841 1.00 86.38 291 GLN A C 1
ATOM 2370 O O . GLN A 1 291 ? 0.300 -11.270 5.738 1.00 86.38 291 GLN A O 1
ATOM 2375 N N . GLN A 1 292 ? 0.054 -12.073 7.820 1.00 87.75 292 GLN A N 1
ATOM 2376 C CA . GLN A 1 292 ? -1.383 -12.330 7.668 1.00 87.75 292 GLN A CA 1
ATOM 2377 C C . GLN A 1 292 ? -2.177 -11.033 7.501 1.00 87.75 292 GLN A C 1
ATOM 2379 O O . GLN A 1 292 ? -3.099 -10.992 6.688 1.00 87.75 292 GLN A O 1
ATOM 2384 N N . GLU A 1 293 ? -1.802 -9.966 8.211 1.00 87.81 293 GLU A N 1
ATOM 2385 C CA . GLU A 1 293 ? -2.461 -8.662 8.086 1.00 87.81 293 GLU A CA 1
ATOM 2386 C C . GLU A 1 293 ? -2.214 -8.046 6.705 1.00 87.81 293 GLU A C 1
ATOM 2388 O O . GLU A 1 293 ? -3.109 -7.425 6.129 1.00 87.81 293 GLU A O 1
ATOM 2393 N N . PHE A 1 294 ? -1.030 -8.278 6.129 1.00 88.94 294 PHE A N 1
ATOM 2394 C CA . PHE A 1 294 ? -0.662 -7.742 4.817 1.00 88.94 294 PHE A CA 1
ATOM 2395 C C . PHE A 1 294 ? -1.437 -8.436 3.690 1.00 88.94 294 PHE A C 1
ATOM 2397 O O . PHE A 1 294 ? -1.981 -7.770 2.806 1.00 88.94 294 PHE A O 1
ATOM 2404 N N . ILE A 1 295 ? -1.548 -9.769 3.747 1.00 91.19 295 ILE A N 1
ATOM 2405 C CA . ILE A 1 295 ? -2.358 -10.548 2.796 1.00 91.19 295 ILE A CA 1
ATOM 2406 C C . ILE A 1 295 ? -3.846 -10.220 2.966 1.00 91.19 295 ILE A C 1
ATOM 2408 O O . ILE A 1 295 ? -4.575 -10.115 1.975 1.00 91.19 295 ILE A O 1
ATOM 2412 N N . ASP A 1 296 ? -4.316 -10.036 4.203 1.00 92.06 296 ASP A N 1
ATOM 2413 C CA . ASP A 1 296 ? -5.702 -9.649 4.449 1.00 92.06 296 ASP A CA 1
ATOM 2414 C C . ASP A 1 296 ? -6.019 -8.268 3.866 1.00 92.06 296 ASP A C 1
ATOM 2416 O O . ASP A 1 296 ? -7.068 -8.107 3.242 1.00 92.06 296 ASP A O 1
ATOM 2420 N N . LEU A 1 297 ? -5.110 -7.296 3.982 1.00 94.25 297 LEU A N 1
ATOM 2421 C CA . LEU A 1 297 ? -5.278 -5.988 3.353 1.00 94.25 297 LEU A CA 1
ATOM 2422 C C . LEU A 1 297 ? -5.397 -6.097 1.823 1.00 94.25 297 LEU A C 1
ATOM 2424 O O . LEU A 1 297 ? -6.329 -5.529 1.247 1.00 94.25 297 LEU A O 1
ATOM 2428 N N . TRP A 1 298 ? -4.516 -6.870 1.177 1.00 95.31 298 TRP A N 1
ATOM 2429 C CA . TRP A 1 298 ? -4.597 -7.161 -0.261 1.00 95.31 298 TRP A CA 1
ATOM 2430 C C . TRP A 1 298 ? -5.966 -7.737 -0.649 1.00 95.31 298 TRP A C 1
ATOM 2432 O O . TRP A 1 298 ? -6.657 -7.212 -1.526 1.00 95.31 298 TRP A O 1
ATOM 2442 N N . ARG A 1 299 ? -6.418 -8.762 0.080 1.00 94.94 299 ARG A N 1
ATOM 2443 C CA . ARG A 1 299 ? -7.718 -9.409 -0.137 1.00 94.94 299 ARG A CA 1
ATOM 2444 C C . ARG A 1 299 ? -8.892 -8.450 0.084 1.00 94.94 299 ARG A C 1
ATOM 2446 O O . ARG A 1 299 ? -9.857 -8.466 -0.685 1.00 94.94 299 ARG A O 1
ATOM 2453 N N . ARG A 1 300 ? -8.860 -7.640 1.147 1.00 95.44 300 ARG A N 1
ATOM 2454 C CA . ARG A 1 300 ? -9.912 -6.657 1.455 1.00 95.44 300 ARG A CA 1
AT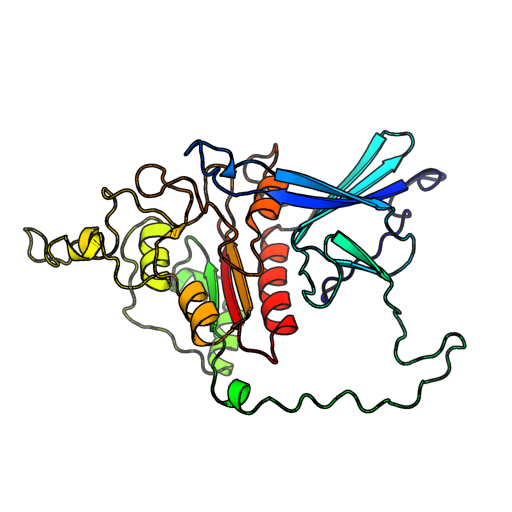OM 2455 C C . ARG A 1 300 ? -10.011 -5.603 0.364 1.00 95.44 300 ARG A C 1
ATOM 2457 O O . ARG A 1 300 ? -11.128 -5.244 -0.001 1.00 95.44 300 ARG A O 1
ATOM 2464 N N . PHE A 1 301 ? -8.884 -5.163 -0.192 1.00 96.50 301 PHE A N 1
ATOM 2465 C CA . PHE A 1 301 ? -8.867 -4.199 -1.288 1.00 96.50 301 PHE A CA 1
ATOM 2466 C C . PHE A 1 301 ? -9.536 -4.775 -2.537 1.00 96.50 301 PHE A C 1
ATOM 2468 O O . PHE A 1 301 ? -10.537 -4.220 -2.997 1.00 96.50 301 PHE A O 1
ATOM 2475 N N . ALA A 1 302 ? -9.090 -5.945 -3.001 1.00 94.94 302 ALA A N 1
ATOM 2476 C CA . ALA A 1 302 ? -9.694 -6.622 -4.149 1.00 94.94 302 ALA A CA 1
ATOM 2477 C C . ALA A 1 302 ? -11.215 -6.812 -3.966 1.00 94.94 302 ALA A C 1
ATOM 2479 O O . ALA A 1 302 ? -12.013 -6.495 -4.849 1.00 94.94 302 ALA A O 1
ATOM 2480 N N . ASN A 1 303 ? -11.660 -7.224 -2.772 1.00 93.75 303 ASN A N 1
ATOM 2481 C CA . ASN A 1 303 ? -13.085 -7.400 -2.472 1.00 93.75 303 ASN A CA 1
ATOM 2482 C C . ASN A 1 303 ? -13.877 -6.086 -2.404 1.00 93.75 303 ASN A C 1
ATOM 2484 O O . ASN A 1 303 ? -15.005 -6.022 -2.901 1.00 93.75 303 ASN A O 1
ATOM 2488 N N . ARG A 1 304 ? -13.318 -5.031 -1.799 1.00 92.75 304 ARG A N 1
ATOM 2489 C CA . ARG A 1 304 ? -13.966 -3.714 -1.665 1.00 92.75 304 ARG A CA 1
AT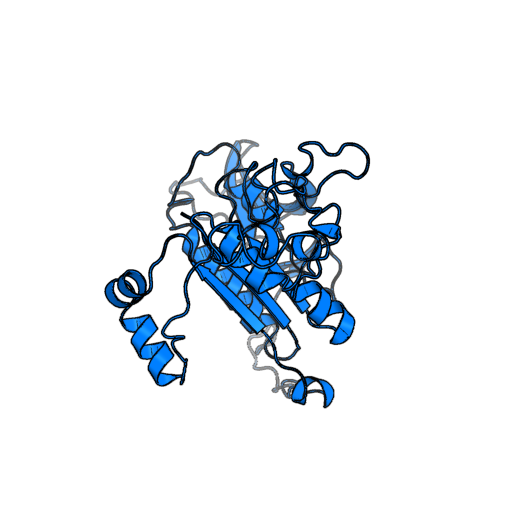OM 2490 C C . ARG A 1 304 ? -14.170 -3.038 -3.017 1.00 92.75 304 ARG A C 1
ATOM 2492 O O . ARG A 1 304 ? -15.128 -2.272 -3.187 1.00 92.75 304 ARG A O 1
ATOM 2499 N N . TYR A 1 305 ? -13.259 -3.306 -3.945 1.00 93.06 305 TYR A N 1
ATOM 2500 C CA . TYR A 1 305 ? -13.193 -2.697 -5.263 1.00 93.06 305 TYR A CA 1
ATOM 2501 C C . TYR A 1 305 ? -13.580 -3.657 -6.401 1.00 93.06 305 TYR A C 1
ATOM 2503 O O . TYR A 1 305 ? -13.543 -3.246 -7.551 1.00 93.06 305 TYR A O 1
ATOM 2511 N N . LYS A 1 306 ? -14.070 -4.875 -6.118 1.00 91.06 306 LYS A N 1
ATOM 2512 C CA . LYS A 1 306 ? -14.431 -5.914 -7.115 1.00 91.06 306 LYS A CA 1
ATOM 2513 C C . LYS A 1 306 ? -15.401 -5.490 -8.230 1.00 91.06 306 LYS A C 1
ATOM 2515 O O . LYS A 1 306 ? -15.549 -6.182 -9.229 1.00 91.06 306 LYS A O 1
ATOM 2520 N N . HIS A 1 307 ? -16.108 -4.385 -8.025 1.00 88.94 307 HIS A N 1
ATOM 2521 C CA . HIS A 1 307 ? -17.129 -3.842 -8.920 1.00 88.94 307 HIS A CA 1
ATOM 2522 C C . HIS A 1 307 ? -16.727 -2.479 -9.514 1.00 88.94 307 HIS A C 1
ATOM 2524 O O . HIS A 1 307 ? -17.562 -1.724 -9.995 1.00 88.94 307 HIS A O 1
ATOM 2530 N N . LYS A 1 308 ? -15.452 -2.107 -9.439 1.00 89.62 308 LYS A N 1
ATOM 2531 C CA . LYS A 1 308 ? -14.900 -0.909 -10.077 1.00 89.62 308 LYS A CA 1
ATOM 2532 C C . LYS A 1 308 ? -13.465 -1.174 -10.506 1.00 89.62 308 LYS A C 1
ATOM 2534 O O . LYS A 1 308 ? -12.806 -2.032 -9.918 1.00 89.62 308 LYS A O 1
ATOM 2539 N N . CYS A 1 309 ? -12.980 -0.450 -11.513 1.00 94.50 309 CYS A N 1
ATOM 2540 C CA . CYS A 1 309 ? -11.579 -0.589 -11.892 1.00 94.50 309 CYS A CA 1
ATOM 2541 C C . CYS A 1 309 ? -10.690 -0.310 -10.674 1.00 94.50 309 CYS A C 1
ATOM 2543 O O . CYS A 1 309 ? -10.907 0.667 -9.943 1.00 94.50 309 CYS A O 1
ATOM 2545 N N . HIS A 1 310 ? -9.705 -1.171 -10.446 1.00 96.19 310 HIS A N 1
ATOM 2546 C CA . HIS A 1 310 ? -8.735 -0.997 -9.380 1.00 96.19 310 HIS A CA 1
ATOM 2547 C C . HIS A 1 310 ? -7.344 -1.480 -9.768 1.00 96.19 310 HIS A C 1
ATOM 2549 O O . HIS A 1 310 ? -7.181 -2.352 -10.619 1.00 96.19 310 HIS A O 1
ATOM 2555 N N . PHE A 1 311 ? -6.353 -0.884 -9.112 1.00 97.56 311 PHE A N 1
ATOM 2556 C CA . PHE A 1 311 ? -4.976 -1.344 -9.110 1.00 97.56 311 PHE A CA 1
ATOM 2557 C C . PHE A 1 311 ? -4.509 -1.551 -7.672 1.00 97.56 311 PHE A C 1
ATOM 2559 O O . PHE A 1 311 ? -4.391 -0.578 -6.921 1.00 97.56 311 PHE A O 1
ATOM 2566 N N . GLY A 1 312 ? -4.241 -2.792 -7.284 1.00 97.38 312 GLY A N 1
ATOM 2567 C CA . GLY A 1 312 ? -3.659 -3.121 -5.989 1.00 97.38 312 GLY A CA 1
ATOM 2568 C C . GLY A 1 312 ? -2.220 -3.582 -6.146 1.00 97.38 312 GLY A C 1
ATOM 2569 O O . GLY A 1 312 ? -1.951 -4.540 -6.862 1.00 97.38 312 GLY A O 1
ATOM 2570 N N . PHE A 1 313 ? -1.285 -2.945 -5.447 1.00 97.69 313 PHE A N 1
ATOM 2571 C CA . PHE A 1 313 ? 0.070 -3.469 -5.300 1.00 97.69 313 PHE A CA 1
ATOM 2572 C C . PHE A 1 313 ? 0.346 -3.782 -3.836 1.00 97.69 313 PHE A C 1
ATOM 2574 O O . PHE A 1 313 ? 0.177 -2.923 -2.968 1.00 97.69 313 PHE A O 1
ATOM 2581 N N . SER A 1 314 ? 0.744 -5.022 -3.564 1.00 96.44 314 SER A N 1
ATOM 2582 C CA . SER A 1 314 ? 1.184 -5.482 -2.250 1.00 96.44 314 SER A CA 1
ATOM 2583 C C . SER A 1 314 ? 2.539 -6.162 -2.358 1.00 96.44 314 SER A C 1
ATOM 2585 O O . SER A 1 314 ? 2.659 -7.177 -3.041 1.00 96.44 314 SER A O 1
ATOM 2587 N N . PHE A 1 315 ? 3.542 -5.611 -1.681 1.00 95.00 315 PHE A N 1
ATOM 2588 C CA . PHE A 1 315 ? 4.871 -6.196 -1.563 1.00 95.00 315 PHE A CA 1
ATOM 2589 C C . PHE A 1 315 ? 5.098 -6.631 -0.120 1.00 95.00 315 PHE A C 1
ATOM 2591 O O . PHE A 1 315 ? 5.027 -5.814 0.795 1.00 95.00 315 PHE A O 1
ATOM 2598 N N . ILE A 1 316 ? 5.307 -7.933 0.066 1.00 91.44 316 ILE A N 1
ATOM 2599 C CA . ILE A 1 316 ? 5.521 -8.562 1.368 1.00 91.44 316 ILE A CA 1
ATOM 2600 C C . ILE A 1 316 ? 6.997 -8.929 1.466 1.00 91.44 316 ILE A C 1
ATOM 2602 O O . ILE A 1 316 ? 7.469 -9.754 0.679 1.00 91.44 316 ILE A O 1
ATOM 2606 N N . THR A 1 317 ? 7.695 -8.344 2.436 1.00 85.75 317 THR A N 1
ATOM 2607 C CA . THR A 1 317 ? 9.113 -8.603 2.706 1.00 85.75 317 THR A CA 1
ATOM 2608 C C . THR A 1 317 ? 9.290 -9.399 4.000 1.00 85.75 317 THR A C 1
ATOM 2610 O O . THR A 1 317 ? 8.355 -9.563 4.788 1.00 85.75 317 THR A O 1
ATOM 2613 N N . SER A 1 318 ? 10.470 -10.004 4.151 1.00 62.69 318 SER A N 1
ATOM 2614 C CA . SER A 1 318 ? 10.891 -10.722 5.360 1.00 62.69 318 SER A CA 1
ATOM 2615 C C . SER A 1 318 ? 11.481 -9.786 6.397 1.00 62.69 318 SER A C 1
ATOM 2617 O O . SER A 1 318 ? 12.312 -8.949 5.967 1.00 62.69 318 SER A O 1
#

Sequence (318 aa):
MDSEGYMYVHPHYFAGKNAVEGVTCKVIFLEGGLRGNKTNKNSAHKVKEVAVLDAPENRRFLANGDVFRIRCEQDNVPMFQKVFAGMRDFSREKNKLFLVDDTSSFDSYGRRRENRKTQQFSPNEDFQKTYSVDILAFDSVSRTLFMRHMPRTVETMNKFGYEFFYGYNKVGDNSNVNLVPILAGDLKEALKQPMLDNSSDINAEWILPLYARLDPDTLPLLWKTLKERYNCSTMLNDDIVSAGRGLFHYPAREFLPGFSYAPTDHYYRPYYLDVYEGTDETMCRDGTQIQQEFIDLWRRFANRYKHKCHFGFSFITS

Nearest PDB structures (foldseek):
  8oe4-assembly1_D  TM=5.015E-01  e=7.606E+00  Homo sapiens

Radius of gyration: 22.33 Å; Cα contacts (8 Å, |Δi|>4): 541; chains: 1; bounding box: 69×48×64 Å

Mean predicted aligned error: 7.09 Å

pLDDT: mean 87.59, std 11.9, range [46.88, 98.44]

Solvent-accessible surface area (backbone atoms only — not comparable to full-atom values): 18398 Å² total; per-residue (Å²): 105,52,91,88,59,37,37,66,43,67,68,76,86,44,97,53,102,69,57,48,76,68,60,48,44,32,39,34,29,49,44,54,37,33,19,41,94,88,47,97,48,76,47,28,55,38,68,43,82,77,42,77,44,79,47,58,70,80,36,43,26,37,61,27,28,48,22,34,29,44,41,28,27,41,91,86,41,82,75,45,75,50,78,40,78,41,67,54,54,86,92,48,70,74,72,40,79,41,81,48,73,93,52,74,62,32,47,100,83,71,45,73,50,78,80,68,72,70,78,72,83,70,74,51,77,68,48,80,76,46,80,61,48,77,48,82,45,66,57,97,65,48,75,68,52,46,52,70,77,36,46,71,56,51,55,50,40,52,76,71,69,58,81,81,73,81,89,71,74,78,77,53,93,52,69,41,64,42,48,47,40,78,40,31,49,86,42,81,74,7,71,74,40,59,61,49,42,99,84,72,45,79,25,61,42,34,57,50,39,61,80,70,46,41,52,56,75,74,54,66,32,52,54,51,53,39,32,73,77,63,68,22,50,27,35,42,39,53,52,31,72,39,61,76,38,27,71,51,24,35,55,71,64,34,19,40,57,33,29,65,58,80,84,34,82,39,63,40,46,32,41,46,42,62,65,35,56,97,47,83,76,66,70,57,52,97,94,36,59,49,66,58,58,55,54,46,48,52,51,42,49,53,64,76,37,71,89,46,41,28,31,41,40,33,40,47,63,127